Protein AF-0000000079397158 (afdb_homodimer)

Radius of gyration: 27.71 Å; Cα contacts (8 Å, |Δi|>4): 135; chains: 2; bounding box: 59×110×68 Å

Sequence (208 aa):
MEIYRSIGEPDSLYGCGGGRMLQPLARIRTYEHEATWGKALVTYDLEMSLPPSTRQAGIIEALQNLGLCHTLSTYLKGVEHENTEWSAELEEIRYQAAWRNMQWMEIYRSIGEPDSLYGCGGGRMLQPLARIRTYEHEATWGKALVTYDLEMSLPPSTRQAGIIEALQNLGLCHTLSTYLKGVEHENTEWSAELEEIRYQAAWRNMQW

Solvent-accessible surface area (backbone atoms only — not comparable to full-atom values): 11906 Å² total; per-residue (Å²): 145,81,77,90,79,77,85,74,71,93,83,66,89,73,64,76,94,68,63,69,64,61,42,54,55,52,50,37,49,50,25,55,73,68,65,37,33,69,59,29,32,49,50,38,47,67,42,75,87,51,56,68,70,56,33,50,51,48,38,52,52,22,32,56,75,69,63,28,59,55,57,44,54,34,29,50,44,9,53,52,49,52,49,49,52,51,51,51,51,48,49,50,48,51,49,50,52,52,51,57,56,66,75,99,138,85,83,82,84,78,82,73,77,84,80,62,85,81,61,87,91,68,64,69,64,59,43,58,55,52,52,37,50,50,25,55,73,67,64,39,33,69,59,28,32,50,49,37,49,65,42,74,86,50,55,66,71,56,33,50,51,48,37,51,52,22,34,57,75,66,63,27,60,54,57,43,52,35,31,49,45,9,53,52,50,52,49,51,53,49,51,52,52,49,50,52,50,51,48,52,52,52,52,58,56,65,75,100

InterPro domains:
  IPR038980 Serine/threonine-protein kinase ATM, plant [PTHR37079] (1-104)

Structure (mmCIF, N/CA/C/O backbone):
data_AF-0000000079397158-model_v1
#
loop_
_entity.id
_entity.type
_entity.pdbx_description
1 polymer 'Uncharacterized protein'
#
loop_
_atom_site.group_PDB
_atom_site.id
_atom_site.type_symbol
_atom_site.label_atom_id
_atom_site.label_alt_id
_atom_site.label_comp_id
_atom_site.label_asym_id
_atom_site.label_entity_id
_atom_site.label_seq_id
_atom_site.pdbx_PDB_ins_code
_atom_site.Cartn_x
_atom_site.Cartn_y
_atom_site.Cartn_z
_atom_site.occupancy
_atom_site.B_iso_or_equiv
_atom_site.auth_seq_id
_atom_site.auth_comp_id
_atom_site.auth_asym_id
_atom_site.auth_atom_id
_atom_site.pdbx_PDB_model_num
ATOM 1 N N . MET A 1 1 ? 37.562 51.844 12.844 1 24.3 1 MET A N 1
ATOM 2 C CA . MET A 1 1 ? 37.5 50.406 12.688 1 24.3 1 MET A CA 1
ATOM 3 C C . MET A 1 1 ? 36.156 49.844 13.141 1 24.3 1 MET A C 1
ATOM 5 O O . MET A 1 1 ? 36.062 49.281 14.227 1 24.3 1 MET A O 1
ATOM 9 N N . GLU A 1 2 ? 34.938 50.312 12.875 1 25.66 2 GLU A N 1
ATOM 10 C CA . GLU A 1 2 ? 33.562 50.625 13.305 1 25.66 2 GLU A CA 1
ATOM 11 C C . GLU A 1 2 ? 32.656 49.406 13.227 1 25.66 2 GLU A C 1
ATOM 13 O O . GLU A 1 2 ? 31.859 49.156 14.133 1 25.66 2 GLU A O 1
ATOM 18 N N . ILE A 1 3 ? 32.469 48.625 12.094 1 28.61 3 ILE A N 1
ATOM 19 C CA . ILE A 1 3 ? 31.094 48.469 11.617 1 28.61 3 ILE A CA 1
ATOM 20 C C . ILE A 1 3 ? 30.422 47.312 12.375 1 28.61 3 ILE A C 1
ATOM 22 O O . ILE A 1 3 ? 29.219 47.344 12.633 1 28.61 3 ILE A O 1
ATOM 26 N N . TYR A 1 4 ? 30.953 45.938 12.438 1 30.86 4 TYR A N 1
ATOM 27 C CA . TYR A 1 4 ? 30.156 44.781 12.023 1 30.86 4 TYR A CA 1
ATOM 28 C C . TYR A 1 4 ? 29.172 44.375 13.117 1 30.86 4 TYR A C 1
ATOM 30 O O . TYR A 1 4 ? 29.578 43.906 14.18 1 30.86 4 TYR A O 1
ATOM 38 N N . ARG A 1 5 ? 28.062 45.125 13.383 1 30.44 5 ARG A N 1
ATOM 39 C CA . ARG A 1 5 ? 26.844 45 14.172 1 30.44 5 ARG A CA 1
ATOM 40 C C . ARG A 1 5 ? 26.188 43.625 13.945 1 30.44 5 ARG A C 1
ATOM 42 O O . ARG A 1 5 ? 25.672 43.375 12.852 1 30.44 5 ARG A O 1
ATOM 49 N N . SER A 1 6 ? 26.75 42.469 14.305 1 29.97 6 SER A N 1
ATOM 50 C CA . SER A 1 6 ? 26.266 41.094 14.312 1 29.97 6 SER A CA 1
ATOM 51 C C . SER A 1 6 ? 24.828 41 14.836 1 29.97 6 SER A C 1
ATOM 53 O O . SER A 1 6 ? 24.422 41.812 15.68 1 29.97 6 SER A O 1
ATOM 55 N N . ILE A 1 7 ? 23.859 40.125 14.172 1 30.89 7 ILE A N 1
ATOM 56 C CA . ILE A 1 7 ? 22.594 39.531 13.805 1 30.89 7 ILE A CA 1
ATOM 57 C C . ILE A 1 7 ? 21.984 38.812 15.016 1 30.89 7 ILE A C 1
ATOM 59 O O . ILE A 1 7 ? 21.031 38.062 14.891 1 30.89 7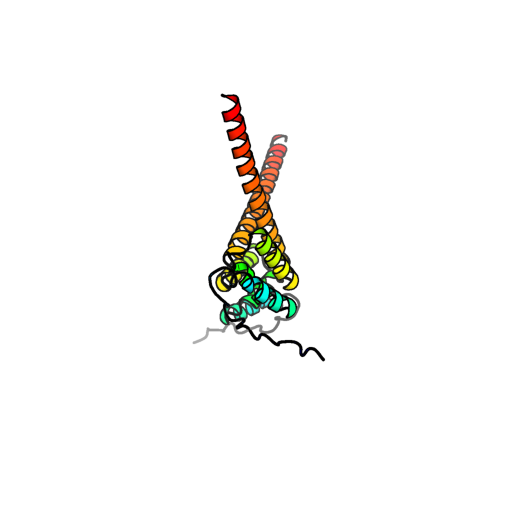 ILE A O 1
ATOM 63 N N . GLY A 1 8 ? 22.484 39 16.25 1 32.03 8 GLY A N 1
ATOM 64 C CA . GLY A 1 8 ? 22.203 38 17.266 1 32.03 8 GLY A CA 1
ATOM 65 C C . GLY A 1 8 ? 20.766 38 17.734 1 32.03 8 GLY A C 1
ATOM 66 O O . GLY A 1 8 ? 20.453 37.469 18.812 1 32.03 8 GLY A O 1
ATOM 67 N N . GLU A 1 9 ? 19.984 38.969 17.219 1 30.53 9 GLU A N 1
ATOM 68 C CA . GLU A 1 9 ? 18.938 39.344 18.188 1 30.53 9 GLU A CA 1
ATOM 69 C C . GLU A 1 9 ? 18.203 38.094 18.672 1 30.53 9 GLU A C 1
ATOM 71 O O . GLU A 1 9 ? 18.281 37.719 19.844 1 30.53 9 GLU A O 1
ATOM 76 N N . PRO A 1 10 ? 16.75 38.125 18.375 1 32.94 10 PRO A N 1
ATOM 77 C CA . PRO A 1 10 ? 15.531 37.656 19.062 1 32.94 10 PRO A CA 1
ATOM 78 C C . PRO A 1 10 ? 15.391 36.125 19.031 1 32.94 10 PRO A C 1
ATOM 80 O O . PRO A 1 10 ? 15.445 35.531 17.953 1 32.94 10 PRO A O 1
ATOM 83 N N . ASP A 1 11 ? 15.75 35.375 20.016 1 33.31 11 ASP A N 1
ATOM 84 C CA . ASP A 1 11 ? 15.664 34 20.516 1 33.31 11 ASP A CA 1
ATOM 85 C C . ASP A 1 11 ? 14.266 33.438 20.297 1 33.31 11 ASP A C 1
ATOM 87 O O . ASP A 1 11 ? 14.125 32.281 19.844 1 33.31 11 ASP A O 1
ATOM 91 N N . SER A 1 12 ? 13.234 33.844 21.156 1 33.03 12 SER A N 1
ATOM 92 C CA . SER A 1 12 ? 12.227 33.156 21.969 1 33.03 12 SER A CA 1
ATOM 93 C C . SER A 1 12 ? 11.023 32.75 21.125 1 33.03 12 SER A C 1
ATOM 95 O O . SER A 1 12 ? 10.195 31.953 21.578 1 33.03 12 SER A O 1
ATOM 97 N N . LEU A 1 13 ? 10.43 33.656 20.281 1 33.84 13 LEU A N 1
ATOM 98 C CA . LEU A 1 13 ? 9.047 33.375 19.922 1 33.84 13 LEU A CA 1
ATOM 99 C C . LEU A 1 13 ? 8.898 31.969 19.359 1 33.84 13 LEU A C 1
ATOM 101 O O . LEU A 1 13 ? 8.086 31.734 18.453 1 33.84 13 LEU A O 1
ATOM 105 N N . TYR A 1 14 ? 9.742 30.953 19.703 1 34.38 14 TYR A N 1
ATOM 106 C CA . TYR A 1 14 ? 9.352 29.547 19.672 1 34.38 14 TYR A CA 1
ATOM 107 C C . TYR A 1 14 ? 7.93 29.359 20.188 1 34.38 14 TYR A C 1
ATOM 109 O O . TYR A 1 14 ? 7.578 28.297 20.703 1 34.38 14 TYR A O 1
ATOM 117 N N . GLY A 1 15 ? 7.125 30.406 20.625 1 34.44 15 GLY A N 1
ATOM 118 C CA . GLY A 1 15 ? 6.074 30.156 21.609 1 34.44 15 GLY A CA 1
ATOM 119 C C . GLY A 1 15 ? 5.039 29.156 21.125 1 34.44 15 GLY A C 1
ATOM 120 O O . GLY A 1 15 ? 4.695 28.219 21.844 1 34.44 15 GLY A O 1
ATOM 121 N N . CYS A 1 16 ? 3.729 29.766 20.766 1 32.62 16 CYS A N 1
ATOM 122 C CA . CYS A 1 16 ? 2.566 28.953 20.406 1 32.62 16 CYS A CA 1
ATOM 123 C C . CYS A 1 16 ? 2.938 27.906 19.375 1 32.62 16 CYS A C 1
ATOM 125 O O . CYS A 1 16 ? 4.035 27.922 18.828 1 32.62 16 CYS A O 1
ATOM 127 N N . GLY A 1 17 ? 1.684 27.359 18.438 1 35.12 17 GLY A N 1
ATOM 128 C CA . GLY A 1 17 ? 0.981 26.188 17.969 1 35.12 17 GLY A CA 1
ATOM 129 C C . GLY A 1 17 ? 1.724 25.438 16.875 1 35.12 17 GLY A C 1
ATOM 130 O O . GLY A 1 17 ? 1.18 24.516 16.266 1 35.12 17 GLY A O 1
ATOM 131 N N . GLY A 1 18 ? 2.428 25.812 15.969 1 36.53 18 GLY A N 1
ATOM 132 C CA . GLY A 1 18 ? 3.311 25.812 14.812 1 36.53 18 GLY A CA 1
ATOM 133 C C . GLY A 1 18 ? 4.582 25.016 15.039 1 36.53 18 GLY A C 1
ATOM 134 O O . GLY A 1 18 ? 5.465 24.984 14.18 1 36.53 18 GLY A O 1
ATOM 135 N N . GLY A 1 19 ? 5.277 25.109 16 1 44.16 19 GLY A N 1
ATOM 136 C CA . GLY A 1 19 ? 6.5 24.453 16.453 1 44.16 19 GLY A CA 1
ATOM 137 C C . GLY A 1 19 ? 6.434 22.953 16.375 1 44.16 19 GLY A C 1
ATOM 138 O O . GLY A 1 19 ? 7.453 22.266 16.5 1 44.16 1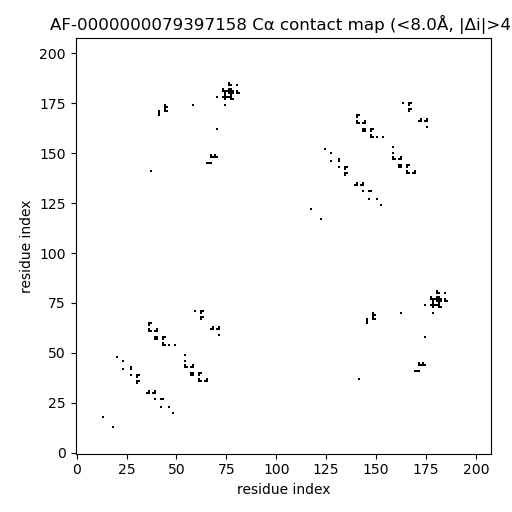9 GLY A O 1
ATOM 139 N N . ARG A 1 20 ? 5.375 22.484 16.797 1 43.78 20 ARG A N 1
ATOM 140 C CA . ARG A 1 20 ? 4.98 21.094 16.828 1 43.78 20 ARG A CA 1
ATOM 141 C C . ARG A 1 20 ? 4.961 20.5 15.414 1 43.78 20 ARG A C 1
ATOM 143 O O . ARG A 1 20 ? 4.711 19.312 15.234 1 43.78 20 ARG A O 1
ATOM 150 N N . MET A 1 21 ? 4.676 21.266 14.516 1 45.31 21 MET A N 1
ATOM 151 C CA . MET A 1 21 ? 4.598 20.891 13.109 1 45.31 21 MET A CA 1
ATOM 152 C C . MET A 1 21 ? 5.973 20.516 12.57 1 45.31 21 MET A C 1
ATOM 154 O O . MET A 1 21 ? 6.082 19.891 11.508 1 45.31 21 MET A O 1
ATOM 158 N N . LEU A 1 22 ? 7.012 21.406 12.773 1 48.59 22 LEU A N 1
ATOM 159 C CA . LEU A 1 22 ? 8.352 21.047 12.312 1 48.59 22 LEU A CA 1
ATOM 160 C C . LEU A 1 22 ? 8.641 19.578 12.562 1 48.59 22 LEU A C 1
ATOM 162 O O . LEU A 1 22 ? 9.438 18.969 11.844 1 48.59 22 LEU A O 1
ATOM 166 N N . GLN A 1 23 ? 8.211 19.125 13.773 1 64.81 23 GLN A N 1
ATOM 167 C CA . GLN A 1 23 ? 8.805 18.062 14.594 1 64.81 23 GLN A CA 1
ATOM 168 C C . GLN A 1 23 ? 8.508 16.688 14.008 1 64.81 23 GLN A C 1
ATOM 170 O O . GLN A 1 23 ? 9.188 15.711 14.328 1 64.81 23 GLN A O 1
ATOM 175 N N . PRO A 1 24 ? 7.43 16.812 13.344 1 71.81 24 PRO A N 1
ATOM 176 C CA . PRO A 1 24 ? 7.266 15.453 12.836 1 71.81 24 PRO A CA 1
ATOM 177 C C . PRO A 1 24 ? 8.391 15.031 11.891 1 71.81 24 PRO A C 1
ATOM 179 O O . PRO A 1 24 ? 8.867 13.898 11.969 1 71.81 24 PRO A O 1
ATOM 182 N N . LEU A 1 25 ? 8.828 16.094 11.109 1 76.75 25 LEU A N 1
ATOM 183 C CA . LEU A 1 25 ? 9.891 15.727 10.164 1 76.75 25 LEU A CA 1
ATOM 184 C C . LEU A 1 25 ? 11.195 15.445 10.898 1 76.75 25 LEU A C 1
ATOM 186 O O . LEU A 1 25 ? 11.969 14.586 10.477 1 76.75 25 LEU A O 1
ATOM 190 N N . ALA A 1 26 ? 11.391 16.188 11.9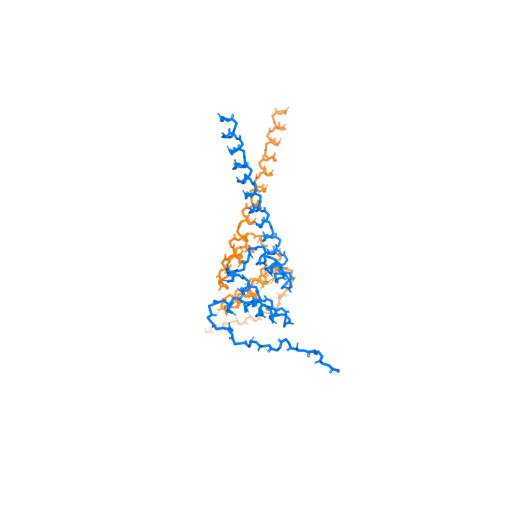14 1 80.75 26 ALA A N 1
ATOM 191 C CA . ALA A 1 26 ? 12.586 15.898 12.703 1 80.75 26 ALA A CA 1
ATOM 192 C C . ALA A 1 26 ? 12.555 14.484 13.273 1 80.75 26 ALA A C 1
ATOM 194 O O . ALA A 1 26 ? 13.562 13.773 13.25 1 80.75 26 ALA A O 1
ATOM 195 N N . ARG A 1 27 ? 11.461 14.188 13.812 1 82.94 27 ARG A N 1
ATOM 196 C CA . ARG A 1 27 ? 11.305 12.844 14.352 1 82.94 27 ARG A CA 1
ATOM 197 C C . ARG A 1 27 ? 11.484 11.789 13.266 1 82.94 27 ARG A C 1
ATOM 199 O O . ARG A 1 27 ? 12.164 10.789 13.469 1 82.94 27 ARG A O 1
ATOM 206 N N . ILE A 1 28 ? 10.875 12.109 12.211 1 86.62 28 ILE A N 1
ATOM 207 C CA . ILE A 1 28 ? 10.961 11.18 11.086 1 86.62 28 ILE A CA 1
ATOM 208 C C . ILE A 1 28 ? 12.422 11.016 10.664 1 86.62 28 ILE A C 1
ATOM 210 O O . ILE A 1 28 ? 12.883 9.898 10.43 1 86.62 28 ILE A O 1
ATOM 214 N N . ARG A 1 29 ? 13.086 12.094 10.609 1 86.81 29 ARG A N 1
ATOM 215 C CA . ARG A 1 29 ? 14.484 12.062 10.203 1 86.81 29 ARG A CA 1
ATOM 216 C C . ARG A 1 29 ? 15.32 11.258 11.195 1 86.81 29 ARG A C 1
ATOM 218 O O . ARG A 1 29 ? 16.25 10.555 10.805 1 86.81 29 ARG A O 1
ATOM 225 N N . THR A 1 30 ? 14.992 11.398 12.438 1 89.31 30 THR A N 1
ATOM 226 C CA . THR A 1 30 ? 15.664 10.602 13.461 1 89.31 30 THR A CA 1
ATOM 227 C C . THR A 1 30 ? 15.438 9.109 13.219 1 89.31 30 THR A C 1
ATOM 229 O O . THR A 1 30 ? 16.375 8.32 13.25 1 89.31 30 THR A O 1
ATOM 232 N N . TYR A 1 31 ? 14.266 8.75 12.961 1 89.62 31 TYR A N 1
ATOM 233 C CA . TYR A 1 31 ? 13.938 7.352 12.695 1 89.62 31 TYR A CA 1
ATOM 234 C C . TYR A 1 31 ? 14.672 6.852 11.453 1 89.62 31 TYR A C 1
ATOM 236 O O . TYR A 1 31 ? 15.211 5.742 11.453 1 89.62 31 TYR A O 1
ATOM 244 N N . GLU A 1 32 ? 14.672 7.691 10.453 1 89.81 32 GLU A N 1
ATOM 245 C CA . GLU A 1 32 ? 15.344 7.332 9.211 1 89.81 32 GLU A CA 1
ATOM 246 C C . GLU A 1 32 ? 16.844 7.172 9.422 1 89.81 32 GLU A C 1
ATOM 248 O O . GLU A 1 32 ? 17.453 6.234 8.898 1 89.81 32 GLU A O 1
ATOM 253 N N . HIS A 1 33 ? 17.391 8 10.195 1 90.75 33 HIS A N 1
ATOM 254 C CA . HIS A 1 33 ? 18.812 7.93 10.516 1 90.75 33 HIS A CA 1
ATOM 255 C C . HIS A 1 33 ? 19.141 6.668 11.305 1 90.75 33 HIS A C 1
ATOM 257 O O . HIS A 1 33 ? 20.188 6.062 11.109 1 90.75 33 HIS A O 1
ATOM 263 N N . GLU A 1 34 ? 18.281 6.297 12.172 1 93.38 34 GLU A N 1
ATOM 264 C CA . GLU A 1 34 ? 18.453 5.098 12.984 1 93.38 34 GLU A CA 1
ATOM 265 C C . GLU A 1 34 ? 17.969 3.854 12.25 1 93.38 34 GLU A C 1
ATOM 267 O O . GLU A 1 34 ? 17.969 2.754 12.805 1 93.38 34 GLU A O 1
ATOM 272 N N . ALA A 1 35 ? 17.516 3.998 11.07 1 90.81 35 ALA A N 1
ATOM 273 C CA . ALA A 1 35 ? 17.031 2.928 10.203 1 90.81 35 ALA A CA 1
ATOM 274 C C . ALA A 1 35 ? 15.844 2.205 10.844 1 90.81 35 ALA A C 1
ATOM 276 O O . ALA A 1 35 ? 15.711 0.986 10.719 1 90.81 35 ALA A O 1
ATOM 277 N N . THR A 1 36 ? 15.109 2.857 11.703 1 93.31 36 THR A N 1
ATOM 278 C CA . THR A 1 36 ? 13.867 2.34 12.258 1 93.31 36 THR A CA 1
ATOM 279 C C . THR A 1 36 ? 12.688 2.666 11.344 1 93.31 36 THR A C 1
ATOM 281 O O . THR A 1 36 ? 11.82 3.461 11.703 1 93.31 36 THR A O 1
ATOM 284 N N . TRP A 1 37 ? 12.594 1.939 10.281 1 92.88 37 TRP A N 1
ATOM 285 C CA . TRP A 1 37 ? 11.719 2.289 9.164 1 92.88 37 TRP A CA 1
ATOM 286 C C . TRP A 1 37 ? 10.258 2.033 9.516 1 92.88 37 TRP A C 1
ATOM 288 O O . TRP A 1 37 ? 9.367 2.721 9.023 1 92.88 37 TRP A O 1
ATOM 298 N N . GLY A 1 38 ? 10.055 1.063 10.352 1 94.06 38 GLY A N 1
ATOM 299 C CA . GLY A 1 38 ? 8.688 0.843 10.812 1 94.06 38 GLY A CA 1
ATOM 300 C C . GLY A 1 38 ? 8.086 2.055 11.492 1 94.06 38 GLY A C 1
ATOM 301 O O . GLY A 1 38 ? 6.941 2.422 11.211 1 94.06 38 GLY A O 1
ATOM 302 N N . LYS A 1 39 ? 8.844 2.613 12.367 1 92.88 39 LYS A N 1
ATOM 303 C CA . LYS A 1 39 ? 8.383 3.811 13.062 1 92.88 39 LYS A CA 1
ATOM 304 C C . LYS A 1 39 ? 8.242 4.988 12.102 1 92.88 39 LYS A C 1
ATOM 306 O O . LYS A 1 39 ? 7.332 5.805 12.242 1 92.88 39 LYS A O 1
ATOM 311 N N . ALA A 1 40 ? 9.188 5.117 11.195 1 93.88 40 ALA A N 1
ATOM 312 C CA . ALA A 1 40 ? 9.086 6.156 10.172 1 93.88 40 ALA A CA 1
ATOM 313 C C . ALA A 1 40 ? 7.797 6.016 9.375 1 93.88 40 ALA A C 1
ATOM 315 O O . ALA A 1 40 ? 7.102 7.004 9.125 1 93.88 40 ALA A O 1
ATOM 316 N N . LEU A 1 41 ? 7.531 4.828 9 1 95.31 41 LEU A N 1
ATOM 317 C CA . LEU A 1 41 ? 6.324 4.531 8.242 1 95.31 41 LEU A CA 1
ATOM 318 C C . LEU A 1 41 ? 5.078 4.977 9.008 1 95.31 41 LEU A C 1
ATOM 320 O O . LEU A 1 41 ? 4.207 5.637 8.445 1 95.31 41 LEU A O 1
ATOM 324 N N . VAL A 1 42 ? 5.016 4.625 10.25 1 93.81 42 VAL A N 1
ATOM 325 C CA . VAL A 1 42 ? 3.883 4.98 11.094 1 93.81 42 VAL A CA 1
ATOM 326 C C . VAL A 1 42 ? 3.789 6.5 11.219 1 93.81 42 VAL A C 1
ATOM 328 O O . VAL A 1 42 ? 2.695 7.066 11.164 1 93.81 42 VAL A O 1
ATOM 331 N N . THR A 1 43 ? 4.859 7.152 11.406 1 93 43 THR A N 1
ATOM 332 C CA . THR A 1 43 ? 4.879 8.602 11.578 1 93 43 THR A CA 1
ATOM 333 C C . THR A 1 43 ? 4.395 9.305 10.312 1 93 43 THR A C 1
ATOM 335 O O . THR A 1 43 ? 3.592 10.234 10.383 1 93 43 THR A O 1
ATOM 338 N N . TYR A 1 44 ? 4.875 8.852 9.148 1 93.31 44 TYR A N 1
ATOM 339 C CA . TYR A 1 44 ? 4.398 9.422 7.895 1 93.31 44 TYR A CA 1
ATOM 340 C C . TYR A 1 44 ? 2.895 9.219 7.738 1 93.31 44 TYR A C 1
ATOM 342 O O . TYR A 1 44 ? 2.184 10.117 7.281 1 93.31 44 TYR A O 1
ATOM 350 N N . ASP A 1 45 ? 2.475 8.109 8.102 1 94.88 45 ASP A N 1
ATOM 351 C CA . ASP A 1 45 ? 1.068 7.758 7.914 1 94.88 45 ASP A CA 1
ATOM 352 C C . ASP A 1 45 ? 0.167 8.633 8.781 1 94.88 45 ASP A C 1
ATOM 354 O O . ASP A 1 45 ? -0.95 8.969 8.383 1 94.88 45 ASP A O 1
ATOM 358 N N . LEU A 1 46 ? 0.636 9.078 9.93 1 90.25 46 LEU A N 1
ATOM 359 C CA . LEU A 1 46 ? -0.166 9.805 10.906 1 90.25 46 LEU A CA 1
ATOM 360 C C . LEU A 1 46 ? -0.074 11.305 10.672 1 90.25 46 LEU A C 1
ATOM 362 O O . LEU A 1 46 ? -0.951 12.062 11.102 1 90.25 46 LEU A O 1
ATOM 366 N N . GLU A 1 47 ? 0.942 11.711 9.977 1 89.19 47 GLU A N 1
ATOM 367 C CA . GLU A 1 47 ? 1.213 13.148 9.883 1 89.19 47 GLU A CA 1
ATOM 368 C C . GLU A 1 47 ? 0.405 13.789 8.758 1 89.19 47 GLU A C 1
ATOM 370 O O . GLU A 1 47 ? 0.937 14.062 7.684 1 89.19 47 GLU A O 1
ATOM 375 N N . MET A 1 48 ? -0.71 14.18 9.133 1 88.25 48 MET A N 1
ATOM 376 C CA . MET A 1 48 ? -1.638 14.734 8.148 1 88.25 48 MET A CA 1
ATOM 377 C C . MET A 1 48 ? -1.294 16.188 7.836 1 88.25 48 MET A C 1
ATOM 379 O O . MET A 1 48 ? -1.812 16.75 6.875 1 88.25 48 MET A O 1
ATOM 383 N N . SER A 1 49 ? -0.436 16.719 8.602 1 87.31 49 SER A N 1
ATOM 384 C CA . SER A 1 49 ? -0.017 18.094 8.352 1 87.31 49 SER A CA 1
ATOM 385 C C . SER A 1 49 ? 0.954 18.172 7.176 1 87.31 49 SER A C 1
ATOM 387 O O . SER A 1 49 ? 1.169 19.234 6.609 1 87.31 49 SER A O 1
ATOM 389 N N . LEU A 1 50 ? 1.543 17.109 6.789 1 87.38 50 LEU A N 1
ATOM 390 C CA . LEU A 1 50 ? 2.453 17.047 5.652 1 87.38 50 LEU A CA 1
ATOM 391 C C . LEU A 1 50 ? 1.679 16.922 4.344 1 87.38 50 LEU A C 1
ATOM 393 O O . LEU A 1 50 ? 0.646 16.266 4.281 1 87.38 50 LEU A O 1
ATOM 397 N N . PRO A 1 51 ? 2.234 17.625 3.32 1 88.5 51 PRO A N 1
ATOM 398 C CA . PRO A 1 51 ? 1.617 17.422 2.008 1 88.5 51 PRO A CA 1
ATOM 399 C C . PRO A 1 51 ? 1.552 15.945 1.608 1 88.5 51 PRO A C 1
ATOM 401 O O . PRO A 1 51 ? 2.467 15.18 1.917 1 88.5 51 PRO A O 1
ATOM 404 N N . PRO A 1 52 ? 0.511 15.609 0.863 1 89.81 52 PRO A N 1
ATOM 405 C CA . PRO A 1 52 ? 0.351 14.211 0.452 1 89.81 52 PRO A CA 1
ATOM 406 C C . PRO A 1 52 ? 1.556 13.68 -0.323 1 89.81 52 PRO A C 1
ATOM 408 O O . PRO A 1 52 ? 1.964 12.531 -0.129 1 89.81 52 PRO A O 1
ATOM 411 N N . SER A 1 53 ? 2.07 14.539 -1.12 1 90.31 53 SER A N 1
ATOM 412 C CA . SER A 1 53 ? 3.207 14.109 -1.93 1 90.31 53 SER A CA 1
ATOM 413 C C . SER A 1 53 ? 4.414 13.781 -1.059 1 90.31 53 SER A C 1
ATOM 415 O O . SER A 1 53 ? 5.148 12.828 -1.343 1 90.31 53 SER A O 1
ATOM 417 N N . THR A 1 54 ? 4.629 14.461 -0.058 1 90.62 54 THR A N 1
ATOM 418 C CA . THR A 1 54 ? 5.723 14.219 0.873 1 90.62 54 THR A CA 1
ATOM 419 C C . THR A 1 54 ? 5.477 12.945 1.674 1 90.62 54 THR A C 1
ATOM 421 O O . THR A 1 54 ? 6.383 12.125 1.851 1 90.62 54 THR A O 1
ATOM 424 N N . ARG A 1 55 ? 4.309 12.859 2.158 1 92.31 55 ARG A N 1
ATOM 425 C CA . ARG A 1 55 ? 3.943 11.664 2.92 1 92.31 55 ARG A CA 1
ATOM 426 C C . ARG A 1 55 ? 4.109 10.406 2.08 1 92.31 55 ARG A C 1
ATOM 428 O O . ARG A 1 55 ? 4.664 9.414 2.549 1 92.31 55 ARG A O 1
ATOM 435 N N . GLN A 1 56 ? 3.664 10.469 0.845 1 93.75 56 GLN A N 1
ATOM 436 C CA . GLN A 1 56 ? 3.758 9.32 -0.052 1 93.75 56 GLN A CA 1
ATOM 437 C C . GLN A 1 56 ? 5.215 8.953 -0.32 1 93.75 56 GLN A C 1
ATOM 439 O O . GLN A 1 56 ? 5.57 7.77 -0.31 1 93.75 56 GLN A O 1
ATOM 444 N N . ALA A 1 57 ? 5.98 9.977 -0.527 1 94.38 57 ALA A N 1
ATOM 445 C CA . ALA A 1 57 ? 7.402 9.734 -0.768 1 94.38 57 ALA A CA 1
ATOM 446 C C . ALA A 1 57 ? 8.055 9.055 0.435 1 94.38 57 ALA A C 1
ATOM 448 O O . ALA A 1 57 ? 8.859 8.133 0.275 1 94.38 57 ALA A O 1
ATOM 449 N N . GLY A 1 58 ? 7.75 9.547 1.61 1 94.19 58 GLY A N 1
ATOM 450 C CA . GLY A 1 58 ? 8.266 8.938 2.828 1 94.19 58 GLY A CA 1
ATOM 451 C C . GLY A 1 58 ? 7.82 7.5 3.014 1 94.19 58 GLY A C 1
ATOM 452 O O . GLY A 1 58 ? 8.617 6.645 3.404 1 94.19 58 GLY A O 1
ATOM 453 N N . ILE A 1 59 ? 6.594 7.215 2.742 1 96.19 59 ILE A N 1
ATOM 454 C CA . ILE A 1 59 ? 6.035 5.871 2.855 1 96.19 59 ILE A CA 1
ATOM 455 C C . ILE A 1 59 ? 6.727 4.941 1.863 1 96.19 59 ILE A C 1
ATOM 457 O O . ILE A 1 59 ? 7.113 3.824 2.217 1 96.19 59 ILE A O 1
ATOM 461 N N . ILE A 1 60 ? 6.922 5.418 0.677 1 97 60 ILE A N 1
ATOM 462 C CA . ILE A 1 60 ? 7.594 4.645 -0.359 1 97 60 ILE A CA 1
ATOM 463 C C . ILE A 1 60 ? 9.008 4.289 0.096 1 97 60 ILE A C 1
ATOM 465 O O . ILE A 1 60 ? 9.422 3.131 0.008 1 97 60 ILE A O 1
ATOM 469 N N . GLU A 1 61 ? 9.656 5.266 0.602 1 95.81 61 GLU A N 1
ATOM 470 C CA . GLU A 1 61 ? 11.016 5.043 1.086 1 95.81 61 GLU A CA 1
ATOM 471 C C . GLU A 1 61 ? 11.031 4.051 2.246 1 95.81 61 GLU A C 1
ATOM 473 O O . GLU A 1 61 ? 11.898 3.176 2.312 1 95.81 61 GLU A O 1
ATOM 478 N N . ALA A 1 62 ? 10.125 4.191 3.113 1 96.31 62 ALA A N 1
ATOM 479 C CA . ALA A 1 62 ? 10.047 3.299 4.266 1 96.31 62 ALA A CA 1
ATOM 480 C C .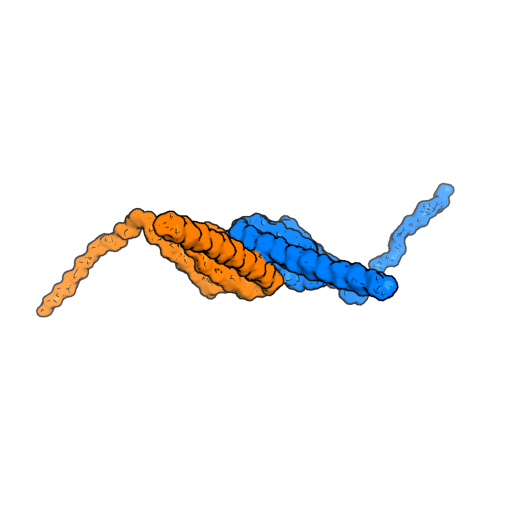 ALA A 1 62 ? 9.75 1.866 3.834 1 96.31 62 ALA A C 1
ATOM 482 O O . ALA A 1 62 ? 10.406 0.925 4.277 1 96.31 62 ALA A O 1
ATOM 483 N N . LEU A 1 63 ? 8.781 1.659 2.994 1 97.06 63 LEU A N 1
ATOM 484 C CA . LEU A 1 63 ? 8.445 0.331 2.498 1 97.06 63 LEU A CA 1
ATOM 485 C C . LEU A 1 63 ? 9.625 -0.298 1.772 1 97.06 63 LEU A C 1
ATOM 487 O O . LEU A 1 63 ? 9.898 -1.489 1.938 1 97.06 63 LEU A O 1
ATOM 491 N N . GLN A 1 64 ? 10.336 0.503 1.001 1 95.69 64 GLN A N 1
ATOM 492 C CA . GLN A 1 64 ? 11.508 0.037 0.265 1 95.69 64 GLN A CA 1
ATOM 493 C C . GLN A 1 64 ? 12.602 -0.436 1.216 1 95.69 64 GLN A C 1
ATOM 495 O O . GLN A 1 64 ? 13.195 -1.497 1.01 1 95.69 64 GLN A O 1
ATOM 500 N N . ASN A 1 65 ? 12.883 0.287 2.178 1 94.75 65 ASN A N 1
ATOM 501 C CA . ASN A 1 65 ? 13.953 -0.032 3.115 1 94.75 65 ASN A CA 1
ATOM 502 C C . ASN A 1 65 ? 13.57 -1.196 4.023 1 94.75 65 ASN A C 1
ATOM 504 O O . ASN A 1 65 ? 14.445 -1.884 4.559 1 94.75 65 ASN A O 1
ATOM 508 N N . LEU A 1 66 ? 12.273 -1.411 4.215 1 94.38 66 LEU A N 1
ATOM 509 C CA . LEU A 1 66 ? 11.789 -2.561 4.973 1 94.38 66 LEU A CA 1
ATOM 510 C C . LEU A 1 66 ? 11.836 -3.826 4.125 1 94.38 66 LEU A C 1
ATOM 512 O O . LEU A 1 66 ? 11.648 -4.934 4.641 1 94.38 66 LEU A O 1
ATOM 516 N N . GLY A 1 67 ? 12.047 -3.666 2.852 1 93 67 GLY A N 1
ATOM 517 C CA . GLY A 1 67 ? 12.117 -4.816 1.963 1 93 67 GLY A CA 1
ATOM 518 C C . GLY A 1 67 ? 10.75 -5.34 1.562 1 93 67 GLY A C 1
ATOM 519 O O . GLY A 1 67 ? 10.617 -6.5 1.175 1 93 67 GLY A O 1
ATOM 520 N N . LEU A 1 68 ? 9.703 -4.566 1.716 1 96.06 68 LEU A N 1
ATOM 521 C CA . LEU A 1 68 ? 8.336 -4.953 1.38 1 96.06 68 LEU A CA 1
ATOM 522 C C . LEU A 1 68 ? 8.039 -4.672 -0.089 1 96.06 68 LEU A C 1
ATOM 524 O O . LEU A 1 68 ? 7.199 -3.83 -0.407 1 96.06 68 LEU A O 1
ATOM 528 N N . CYS A 1 69 ? 8.602 -5.434 -0.947 1 94.69 69 CYS A N 1
ATOM 529 C CA . CYS A 1 69 ? 8.617 -5.164 -2.379 1 94.69 69 CYS A CA 1
ATOM 530 C C . CYS A 1 69 ? 7.223 -5.348 -2.979 1 94.69 69 CYS A C 1
ATOM 532 O O . CYS A 1 69 ? 6.797 -4.555 -3.82 1 94.69 69 CYS A O 1
ATOM 534 N N . HIS A 1 70 ? 6.543 -6.344 -2.582 1 94.31 70 HIS A N 1
ATOM 535 C CA . HIS A 1 70 ? 5.227 -6.598 -3.156 1 94.31 70 HIS A CA 1
ATOM 536 C C . HIS A 1 70 ? 4.203 -5.59 -2.646 1 94.31 70 HIS A C 1
ATOM 538 O O . HIS A 1 70 ? 3.396 -5.07 -3.422 1 94.31 70 HIS A O 1
ATOM 544 N N . THR A 1 71 ? 4.23 -5.352 -1.376 1 96.56 71 THR A N 1
ATOM 545 C CA . THR A 1 71 ? 3.375 -4.316 -0.806 1 96.56 71 THR A CA 1
ATOM 546 C C . THR A 1 71 ? 3.629 -2.971 -1.481 1 96.56 71 THR A C 1
ATOM 548 O O . THR A 1 71 ? 2.688 -2.262 -1.837 1 96.56 71 THR A O 1
ATOM 551 N N . LEU A 1 72 ? 4.887 -2.648 -1.646 1 97.38 72 LEU A N 1
ATOM 552 C CA . LEU A 1 72 ? 5.277 -1.407 -2.307 1 97.38 72 LEU A CA 1
ATOM 553 C C . LEU A 1 72 ? 4.711 -1.344 -3.721 1 97.38 72 LEU A C 1
ATOM 555 O O . LEU A 1 72 ? 4.184 -0.311 -4.137 1 97.38 72 LEU A O 1
ATOM 559 N N . SER A 1 73 ? 4.82 -2.389 -4.461 1 96.62 73 SER A N 1
ATOM 560 C CA . SER A 1 73 ? 4.332 -2.434 -5.836 1 96.62 73 SER A CA 1
ATOM 561 C C . SER A 1 73 ? 2.838 -2.139 -5.902 1 96.62 73 SER A C 1
ATOM 563 O O . SER A 1 73 ? 2.396 -1.339 -6.73 1 96.62 73 SER A O 1
ATOM 565 N N . THR A 1 74 ? 2.113 -2.756 -5.082 1 96.56 74 THR A N 1
ATOM 566 C CA . THR A 1 74 ? 0.671 -2.545 -5.062 1 96.56 74 THR A CA 1
ATOM 567 C C . THR A 1 74 ? 0.337 -1.135 -4.586 1 96.56 74 THR A C 1
ATOM 569 O O . THR A 1 74 ? -0.584 -0.5 -5.105 1 96.56 74 THR A O 1
ATOM 572 N N . TYR A 1 75 ? 1.034 -0.687 -3.559 1 97.44 75 TYR A N 1
ATOM 573 C CA . TYR A 1 75 ? 0.867 0.68 -3.078 1 97.44 75 TYR A CA 1
ATOM 574 C C . TYR A 1 75 ? 1.07 1.684 -4.207 1 97.44 75 TYR A C 1
ATOM 576 O O . TYR A 1 75 ? 0.272 2.609 -4.371 1 97.44 75 TYR A O 1
ATOM 584 N N . LEU A 1 76 ? 2.068 1.509 -5.047 1 97.12 76 LEU A N 1
ATOM 585 C CA . LEU A 1 76 ? 2.385 2.41 -6.148 1 97.12 76 LEU A CA 1
ATOM 586 C C . LEU A 1 76 ? 1.273 2.406 -7.191 1 97.12 76 LEU A C 1
ATOM 588 O O . LEU A 1 76 ? 0.95 3.449 -7.766 1 97.12 76 LEU A O 1
ATOM 592 N N . LYS A 1 77 ? 0.737 1.306 -7.406 1 95.88 77 LYS A N 1
ATOM 593 C CA . LYS A 1 77 ? -0.40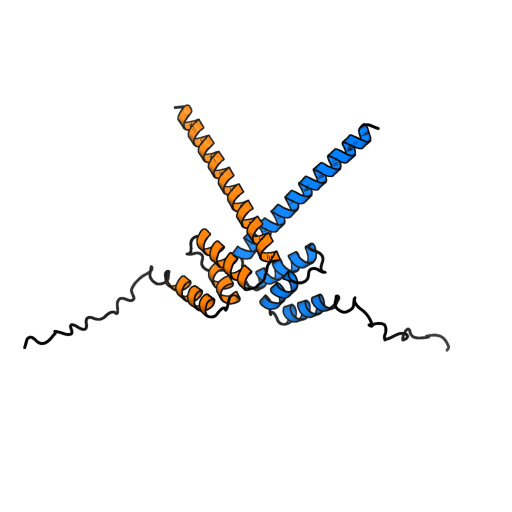9 1.239 -8.312 1 95.88 77 LYS A CA 1
ATOM 594 C C . LYS A 1 77 ? -1.576 2.066 -7.777 1 95.88 77 LYS A C 1
ATOM 596 O O . LYS A 1 77 ? -2.309 2.688 -8.547 1 95.88 77 LYS A O 1
ATOM 601 N N . GLY A 1 78 ? -1.69 2.029 -6.48 1 96.19 78 GLY A N 1
ATOM 602 C CA . GLY A 1 78 ? -2.717 2.852 -5.859 1 96.19 78 GLY A CA 1
ATOM 603 C C . GLY A 1 78 ? -2.471 4.34 -6.023 1 96.19 78 GLY A C 1
ATOM 604 O O . GLY A 1 78 ? -3.395 5.094 -6.332 1 96.19 78 GLY A O 1
ATOM 605 N N . VAL A 1 79 ? -1.307 4.68 -5.812 1 95.31 79 VAL A N 1
ATOM 606 C CA . VAL A 1 79 ? -0.926 6.078 -5.988 1 95.31 79 VAL A CA 1
ATOM 607 C C . VAL A 1 79 ? -1.188 6.504 -7.434 1 95.31 79 VAL A C 1
ATOM 609 O O . VAL A 1 79 ? -1.723 7.586 -7.676 1 95.31 79 VAL A O 1
ATOM 612 N N . GLU A 1 80 ? -0.836 5.719 -8.367 1 94.06 80 GLU A N 1
ATOM 613 C CA . GLU A 1 80 ? -1.057 5.992 -9.789 1 94.06 80 GLU A CA 1
ATOM 614 C C . GLU A 1 80 ? -2.545 6.113 -10.102 1 94.06 80 GLU A C 1
ATOM 616 O O . GLU A 1 80 ? -2.957 7.004 -10.852 1 94.06 80 GLU A O 1
ATOM 621 N N . HIS A 1 81 ? -3.246 5.223 -9.594 1 92.44 81 HIS A N 1
ATOM 622 C CA . HIS A 1 81 ? -4.691 5.234 -9.805 1 92.44 81 HIS A CA 1
ATOM 623 C C . HIS A 1 81 ? -5.312 6.523 -9.281 1 92.44 81 HIS A C 1
ATOM 625 O O . HIS A 1 81 ? -6.148 7.133 -9.953 1 92.44 81 HIS A O 1
ATOM 631 N N . GLU A 1 82 ? -4.938 6.938 -8.094 1 90.69 82 GLU A N 1
ATOM 632 C CA . GLU A 1 82 ? -5.438 8.172 -7.5 1 90.69 82 GLU A CA 1
ATOM 633 C C . GLU A 1 82 ? -5.086 9.383 -8.367 1 90.69 82 GLU A C 1
ATOM 635 O O . GLU A 1 82 ? -5.914 10.273 -8.555 1 90.69 82 GLU A O 1
ATOM 640 N N . ASN A 1 83 ? -3.928 9.359 -8.844 1 89.12 83 ASN A N 1
ATOM 641 C CA . ASN A 1 83 ? -3.48 10.461 -9.68 1 89.12 83 ASN A CA 1
ATOM 642 C C . ASN A 1 83 ? -4.258 10.523 -10.992 1 89.12 83 ASN A C 1
ATOM 644 O O . ASN A 1 83 ? -4.586 11.609 -11.469 1 89.12 83 ASN A O 1
ATOM 648 N N . THR A 1 84 ? -4.473 9.438 -11.531 1 90.75 84 THR A N 1
ATOM 649 C CA . THR A 1 84 ? -5.23 9.383 -12.781 1 90.75 84 THR A CA 1
ATOM 650 C C . THR A 1 84 ? -6.664 9.859 -12.562 1 90.75 84 THR A C 1
ATOM 652 O O . THR A 1 84 ? -7.207 10.594 -13.391 1 90.75 84 THR A O 1
ATOM 655 N N . GLU A 1 85 ? -7.199 9.422 -11.492 1 89.12 85 GLU A N 1
ATOM 656 C CA . GLU A 1 85 ? -8.555 9.859 -11.172 1 89.12 85 GLU A CA 1
ATOM 657 C C . GLU A 1 85 ? -8.617 11.367 -10.969 1 89.12 85 GLU A C 1
ATOM 659 O O . GLU A 1 85 ? -9.555 12.023 -11.422 1 89.12 85 GLU A O 1
ATOM 664 N N . TRP A 1 86 ? -7.738 11.883 -10.32 1 87.94 86 TRP A N 1
ATOM 665 C CA . TRP A 1 86 ? -7.664 13.32 -10.07 1 87.94 86 TRP A CA 1
ATOM 666 C C . TRP A 1 86 ? -7.473 14.086 -11.375 1 87.94 86 TRP A C 1
ATOM 668 O O . TRP A 1 86 ? -8.07 15.141 -11.578 1 87.94 86 TRP A O 1
ATOM 678 N N . SER A 1 87 ? -6.559 13.562 -12.156 1 89.94 87 SER A N 1
ATOM 679 C CA . SER A 1 87 ? -6.301 14.195 -13.445 1 89.94 87 SER A CA 1
ATOM 680 C C . SER A 1 87 ? -7.555 14.227 -14.312 1 89.94 87 SER A C 1
ATOM 682 O O . SER A 1 87 ? -7.836 15.227 -14.969 1 89.94 87 SER A O 1
ATOM 684 N N . ALA A 1 88 ? -8.227 13.188 -14.266 1 90.88 88 ALA A N 1
ATOM 685 C CA . ALA A 1 88 ? -9.469 13.109 -15.031 1 90.88 88 ALA A CA 1
ATOM 686 C C . ALA A 1 88 ? -10.492 14.117 -14.516 1 90.88 88 ALA A C 1
ATOM 688 O O . ALA A 1 88 ? -11.156 14.797 -15.305 1 90.88 88 ALA A O 1
ATOM 689 N N . GLU A 1 89 ? -10.617 14.172 -13.297 1 90.75 89 GLU A N 1
ATOM 690 C CA . GLU A 1 89 ? -11.547 15.117 -12.68 1 90.75 89 GLU A CA 1
ATOM 691 C C . GLU A 1 89 ? -11.164 16.562 -13.008 1 90.75 89 GLU A C 1
ATOM 693 O O . GLU A 1 89 ? -12.023 17.391 -13.297 1 90.75 89 GLU A O 1
ATOM 698 N N . LEU A 1 90 ? -9.953 16.828 -12.961 1 90.12 90 LEU A N 1
ATOM 699 C CA . LEU A 1 90 ? -9.469 18.172 -13.281 1 90.12 90 LEU A CA 1
ATOM 700 C C . LEU A 1 90 ? -9.734 18.5 -14.742 1 90.12 90 LEU A C 1
ATOM 702 O O . LEU A 1 90 ? -10.102 19.641 -15.07 1 90.12 90 LEU A O 1
ATOM 706 N N . GLU A 1 91 ? -9.461 17.609 -15.547 1 90 91 GLU A N 1
ATOM 707 C CA . GLU A 1 91 ? -9.734 17.797 -16.969 1 90 91 GLU A CA 1
ATOM 708 C C . GLU A 1 91 ? -11.211 18.078 -17.219 1 90 91 GLU A C 1
ATOM 710 O O . GLU A 1 91 ? -11.57 18.922 -18.031 1 90 91 GLU A O 1
ATOM 715 N N . GLU A 1 92 ? -12.008 17.344 -16.5 1 92.56 92 GLU A N 1
ATOM 716 C CA . GLU A 1 92 ? -13.445 17.562 -16.625 1 92.56 92 GLU A CA 1
ATOM 717 C C . GLU A 1 92 ? -13.836 18.969 -16.172 1 92.56 92 GLU A C 1
ATOM 719 O O . GLU A 1 92 ? -14.648 19.625 -16.812 1 92.56 92 GLU A O 1
ATOM 724 N N . ILE A 1 93 ? -13.242 19.391 -15.156 1 91.69 93 ILE A N 1
ATOM 725 C CA . ILE A 1 93 ? -13.5 20.719 -14.641 1 91.69 93 ILE A CA 1
ATOM 726 C C . ILE A 1 93 ? -13.023 21.766 -15.656 1 91.69 93 ILE A C 1
ATOM 728 O O . ILE A 1 93 ? -13.727 22.75 -15.922 1 91.69 93 ILE A O 1
ATOM 732 N N . ARG A 1 94 ? -11.844 21.547 -16.141 1 89.62 94 ARG A N 1
ATOM 733 C CA . ARG A 1 94 ? -11.289 22.453 -17.141 1 89.62 94 ARG A CA 1
ATOM 734 C C . ARG A 1 94 ? -12.188 22.516 -18.375 1 89.62 94 ARG A C 1
ATOM 736 O O . ARG A 1 94 ? -12.406 23.594 -18.938 1 89.62 94 ARG A O 1
ATOM 743 N N . TYR A 1 95 ? -12.68 21.422 -18.781 1 90.06 95 TYR A N 1
ATOM 744 C CA . TYR A 1 95 ? -13.57 21.359 -19.938 1 90.06 95 TYR A CA 1
ATOM 745 C C . TYR A 1 95 ? -14.859 22.125 -19.672 1 90.06 95 TYR A C 1
ATOM 747 O O . TYR A 1 95 ? -15.32 22.891 -20.531 1 90.06 95 TYR A O 1
ATOM 755 N N . GLN A 1 96 ? -15.398 21.891 -18.531 1 90 96 GLN A N 1
ATOM 756 C CA . GLN A 1 96 ? -16.625 22.578 -18.156 1 90 96 GLN A CA 1
ATOM 757 C C . GLN A 1 96 ? -16.406 24.078 -18.062 1 90 96 GLN A C 1
ATOM 759 O O . GLN A 1 96 ? -17.25 24.859 -18.5 1 90 96 GLN A O 1
ATOM 764 N N . ALA A 1 97 ? -15.375 24.453 -17.516 1 90.38 97 ALA A N 1
ATOM 765 C CA . ALA A 1 97 ? -15.039 25.875 -17.422 1 90.38 97 ALA A CA 1
ATOM 766 C C . ALA A 1 97 ? -14.859 26.5 -18.797 1 90.38 97 ALA A C 1
ATOM 768 O O . ALA A 1 97 ? -15.32 27.609 -19.047 1 90.38 97 ALA A O 1
ATOM 769 N N . ALA A 1 98 ? -14.211 25.797 -19.641 1 89.31 98 ALA A N 1
ATOM 770 C CA . ALA A 1 98 ? -14.008 26.266 -21.016 1 89.31 98 ALA A CA 1
ATOM 771 C C . ALA A 1 98 ? -15.336 26.406 -21.75 1 89.31 98 ALA A C 1
ATOM 773 O O . ALA A 1 98 ? -15.555 27.375 -22.469 1 89.31 98 ALA A O 1
ATOM 774 N N . TRP A 1 99 ? -16.172 25.422 -21.453 1 87.62 99 TRP A N 1
ATOM 775 C CA . TRP A 1 99 ? -17.484 25.453 -22.094 1 87.62 99 TRP A CA 1
ATOM 776 C C . TRP A 1 99 ? -18.297 26.656 -21.625 1 87.62 99 TRP A C 1
ATOM 778 O O . TRP A 1 99 ? -18.906 27.359 -22.438 1 87.62 99 TRP A O 1
ATOM 788 N N . ARG A 1 100 ? -18.344 26.875 -20.391 1 89.81 100 ARG A N 1
ATOM 789 C CA . ARG A 1 100 ? -19.062 28 -19.812 1 89.81 100 ARG A CA 1
ATOM 790 C C . ARG A 1 100 ? -18.516 29.328 -20.297 1 89.81 100 ARG A C 1
ATOM 792 O O . ARG A 1 100 ? -19.266 30.281 -20.516 1 89.81 100 ARG A O 1
ATOM 799 N N . ASN A 1 101 ? -17.359 29.406 -20.516 1 88.62 101 ASN A N 1
ATOM 800 C CA . ASN A 1 101 ? -16.703 30.625 -20.969 1 88.62 101 ASN A CA 1
ATOM 801 C C . ASN A 1 101 ? -17 30.906 -22.438 1 88.62 101 ASN A C 1
ATOM 803 O O . ASN A 1 101 ? -16.922 32.062 -22.875 1 88.62 101 ASN A O 1
ATOM 807 N N . MET A 1 102 ? -17.312 29.891 -23.109 1 79.5 102 MET A N 1
ATOM 808 C CA . MET A 1 102 ? -17.625 30.062 -24.531 1 79.5 102 MET A CA 1
ATOM 809 C C . MET A 1 102 ? -19.062 30.547 -24.734 1 79.5 102 MET A C 1
ATOM 811 O O . MET A 1 102 ? -19.406 31.047 -25.797 1 79.5 102 MET A O 1
ATOM 815 N N . GLN A 1 103 ? -19.812 30.328 -23.75 1 76.06 103 GLN A N 1
ATOM 816 C CA . GLN A 1 103 ? -21.219 30.703 -23.859 1 76.06 103 GLN A CA 1
ATOM 817 C C . GLN A 1 103 ? -21.422 32.188 -23.531 1 76.06 103 GLN A C 1
ATOM 819 O O . GLN A 1 103 ? -22.438 32.781 -23.891 1 76.06 103 GLN A O 1
ATOM 824 N N . TRP A 1 104 ? -20.469 32.719 -22.953 1 63.88 104 TRP A N 1
ATOM 825 C CA . TRP A 1 104 ? -20.609 34.156 -22.719 1 63.88 104 TRP A CA 1
ATOM 826 C C . TRP A 1 104 ? -19.75 34.938 -23.719 1 63.88 104 TRP A C 1
ATOM 828 O O . TRP A 1 104 ? -18.734 34.438 -24.203 1 63.88 104 TRP A O 1
ATOM 838 N N . MET B 1 1 ? -6.027 -60.75 30.156 1 26.44 1 MET B N 1
ATOM 839 C CA . MET B 1 1 ? -5.164 -59.719 30.75 1 26.44 1 MET B CA 1
ATOM 840 C C . MET B 1 1 ? -4.199 -59.188 29.703 1 26.44 1 MET B C 1
ATOM 842 O O . MET B 1 1 ? -3.008 -59.469 29.719 1 26.44 1 MET B O 1
ATOM 846 N N . GLU B 1 2 ? -4.609 -59.094 28.422 1 28.64 2 GLU B N 1
ATOM 847 C CA . GLU B 1 2 ? -4.148 -58.906 27.047 1 28.64 2 GLU B CA 1
ATOM 848 C C . GLU B 1 2 ? -3.494 -57.562 26.844 1 28.64 2 GLU B C 1
ATOM 850 O O . GLU B 1 2 ? -4.16 -56.531 26.922 1 28.64 2 GLU B O 1
ATOM 855 N N . ILE B 1 3 ? -2.125 -57.344 27.375 1 32.47 3 ILE B N 1
ATOM 856 C CA . ILE B 1 3 ? -1.161 -56.25 27.391 1 32.47 3 ILE B CA 1
ATOM 857 C C . ILE B 1 3 ? -1.019 -55.656 25.984 1 32.47 3 ILE B C 1
ATOM 859 O O . ILE B 1 3 ? -1.048 -56.406 25 1 32.47 3 ILE B O 1
ATOM 863 N N . TYR B 1 4 ? -1.371 -54.219 25.75 1 30.48 4 TYR B N 1
ATOM 864 C CA . TYR B 1 4 ? -1.439 -53.125 24.797 1 30.48 4 TYR B CA 1
ATOM 865 C C . TYR B 1 4 ? -0.085 -52.906 24.141 1 30.48 4 TYR B C 1
ATOM 867 O O . TYR B 1 4 ? 0.889 -52.562 24.812 1 30.48 4 TYR B O 1
ATOM 875 N N . ARG B 1 5 ? 0.396 -53.688 23.188 1 27.7 5 ARG B N 1
ATOM 876 C CA . ARG B 1 5 ? 1.562 -53.656 22.312 1 27.7 5 ARG B CA 1
ATOM 877 C C . ARG B 1 5 ? 1.772 -52.25 21.75 1 27.7 5 ARG B C 1
ATOM 879 O O . ARG B 1 5 ? 0.878 -51.688 21.109 1 27.7 5 ARG B O 1
ATOM 886 N N . SER B 1 6 ? 2.654 -51.312 22.359 1 30.27 6 SER B N 1
ATOM 887 C CA . SER B 1 6 ? 3.359 -50.031 22.266 1 30.27 6 SER B CA 1
ATOM 888 C C . SER B 1 6 ? 4.148 -49.938 20.969 1 30.27 6 SER B C 1
ATOM 890 O O . SER B 1 6 ? 5.348 -50.219 20.938 1 30.27 6 SER B O 1
ATOM 892 N N . ILE B 1 7 ? 3.756 -50.531 19.797 1 30.16 7 ILE B N 1
ATOM 893 C CA . ILE B 1 7 ? 4.629 -50.469 18.625 1 30.16 7 ILE B CA 1
ATOM 894 C C . ILE B 1 7 ? 5.02 -49.031 18.359 1 30.16 7 ILE B C 1
ATOM 896 O O . ILE B 1 7 ? 4.156 -48.156 18.141 1 30.16 7 ILE B O 1
ATOM 900 N N . GLY B 1 8 ? 6.156 -48.406 18.797 1 32.69 8 GLY B N 1
ATOM 901 C CA . GLY B 1 8 ? 7.008 -47.25 18.797 1 32.69 8 GLY B CA 1
ATOM 902 C C . GLY B 1 8 ? 7.387 -46.781 17.406 1 32.69 8 GLY B C 1
ATOM 903 O O . GLY B 1 8 ? 8.391 -46.062 17.219 1 32.69 8 GLY B O 1
ATOM 904 N N . GLU B 1 9 ? 6.766 -47.219 16.297 1 33.31 9 GLU B N 1
ATOM 905 C CA . GLU B 1 9 ? 7.523 -47 15.078 1 33.31 9 GLU B CA 1
ATOM 906 C C . GLU B 1 9 ? 7.941 -45.531 14.961 1 33.31 9 GLU B C 1
ATOM 908 O O . GLU B 1 9 ? 7.246 -44.625 15.453 1 33.31 9 GLU B O 1
ATOM 913 N N . PRO B 1 10 ? 9.281 -45.188 14.398 1 34.06 10 PRO B N 1
ATOM 914 C CA . PRO B 1 10 ? 10.031 -43.969 14.078 1 34.06 10 PRO B CA 1
ATOM 915 C C . PRO B 1 10 ? 9.219 -42.969 13.242 1 34.06 10 PRO B C 1
ATOM 917 O O . PRO B 1 10 ? 8.594 -43.375 12.25 1 34.06 10 PRO B O 1
ATOM 920 N N . ASP B 1 11 ? 8.555 -42 13.766 1 34.41 11 ASP B N 1
ATOM 921 C CA . ASP B 1 11 ? 7.902 -40.75 13.336 1 34.41 11 ASP B CA 1
ATOM 922 C C . ASP B 1 11 ? 8.805 -39.969 12.391 1 34.41 11 ASP B C 1
ATOM 924 O O . ASP B 1 11 ? 8.656 -38.75 12.266 1 34.41 11 ASP B O 1
ATOM 928 N N . SER B 1 12 ? 10.016 -40.438 12.055 1 33.59 12 SER B N 1
ATOM 929 C CA . SER B 1 12 ? 11.047 -39.531 11.555 1 33.59 12 SER B CA 1
ATOM 930 C C . SER B 1 12 ? 10.625 -38.906 10.227 1 33.59 12 SER B C 1
ATOM 932 O O . SER B 1 12 ? 11.211 -37.906 9.797 1 33.59 12 SER B O 1
ATOM 934 N N . LEU B 1 13 ? 10.125 -39.688 9.211 1 33.72 13 LEU B N 1
ATOM 935 C CA . LEU B 1 13 ? 10.18 -39.188 7.852 1 33.72 13 LEU B CA 1
ATOM 936 C C . LEU B 1 13 ? 9.602 -37.75 7.793 1 33.72 13 LEU B C 1
ATOM 938 O O . LEU B 1 13 ? 8.383 -37.594 7.824 1 33.72 13 LEU B O 1
ATOM 942 N N . TYR B 1 14 ? 9.891 -36.75 8.68 1 35.81 14 TYR B N 1
ATOM 943 C CA . TYR B 1 14 ? 10 -35.344 8.406 1 35.81 14 TYR B CA 1
ATOM 944 C C . TYR B 1 14 ? 10.516 -35.094 6.992 1 35.81 14 TYR B C 1
ATOM 946 O O . TYR B 1 14 ? 11.633 -34.625 6.805 1 35.81 14 TYR B O 1
ATOM 954 N N . GLY B 1 15 ? 10.539 -35.938 5.836 1 35.03 15 GLY B N 1
ATOM 955 C CA . GLY B 1 15 ? 11.039 -36.125 4.48 1 35.03 15 GLY B CA 1
ATOM 956 C C . GLY B 1 15 ? 10.812 -34.906 3.602 1 35.03 15 GLY B C 1
ATOM 957 O O . GLY B 1 15 ? 10.062 -34 3.965 1 35.03 15 GLY B O 1
ATOM 958 N N . CYS B 1 16 ? 10.781 -35.125 2.074 1 32.5 16 CYS B N 1
ATOM 959 C CA . CYS B 1 16 ? 10.859 -34.062 1.097 1 32.5 16 CYS B CA 1
ATOM 960 C C . CYS B 1 16 ? 9.922 -32.906 1.466 1 32.5 16 CYS B C 1
ATOM 962 O O . CYS B 1 16 ? 9.094 -33.062 2.369 1 32.5 16 CYS B O 1
ATOM 964 N N . GLY B 1 17 ? 9.422 -31.984 0.161 1 36.12 17 GLY B N 1
ATOM 965 C CA . GLY B 1 17 ? 9.305 -30.641 -0.379 1 36.12 17 GLY B CA 1
ATOM 966 C C . GLY B 1 17 ? 8.133 -29.859 0.204 1 36.12 17 GLY B C 1
ATOM 967 O O . GLY B 1 17 ? 7.824 -28.766 -0.253 1 36.12 17 GLY B O 1
ATOM 968 N N . GLY B 1 18 ? 7.035 -30.172 0.475 1 37.06 18 GLY B N 1
ATOM 969 C CA . GLY B 1 18 ? 5.672 -29.953 0.936 1 37.06 18 GLY B CA 1
ATOM 970 C C . GLY B 1 18 ? 5.605 -29.328 2.32 1 37.06 18 GLY B C 1
ATOM 971 O O . GLY B 1 18 ? 4.516 -29.094 2.842 1 37.06 18 GLY B O 1
ATOM 972 N N . GLY B 1 19 ? 6.16 -29.812 3.277 1 44.34 19 GLY B N 1
ATOM 973 C CA . GLY B 1 19 ? 6.078 -29.484 4.691 1 44.34 19 GLY B CA 1
ATOM 974 C C . GLY B 1 19 ? 6.445 -28.047 5 1 44.34 19 GLY B C 1
ATOM 975 O O . GLY B 1 19 ? 6.328 -27.609 6.145 1 44.34 19 GLY B O 1
ATOM 976 N N . ARG B 1 20 ? 7.434 -27.609 4.387 1 44.25 20 ARG B N 1
ATOM 977 C CA . ARG B 1 20 ? 7.98 -26.25 4.457 1 44.25 20 ARG B CA 1
ATOM 978 C C . ARG B 1 20 ? 6.914 -25.219 4.125 1 44.25 20 ARG B C 1
ATOM 980 O O . ARG B 1 20 ? 7.168 -24.016 4.191 1 44.25 20 ARG B O 1
ATOM 987 N N . MET B 1 21 ? 6.07 -25.562 3.293 1 46.81 21 MET B N 1
ATOM 988 C CA . MET B 1 21 ? 4.973 -24.703 2.861 1 46.81 21 MET B CA 1
ATOM 989 C C . MET B 1 21 ? 4.055 -24.359 4.031 1 46.81 21 MET B C 1
ATOM 991 O O . MET B 1 21 ? 3.322 -23.375 3.988 1 46.81 21 MET B O 1
ATOM 995 N N . LEU B 1 22 ? 3.658 -25.406 4.863 1 49.16 22 LEU B N 1
ATOM 996 C CA . LEU B 1 22 ? 2.789 -25.141 6.004 1 49.16 22 LEU B CA 1
ATOM 997 C C . LEU B 1 22 ? 3.328 -24 6.848 1 49.16 22 LEU B C 1
ATOM 999 O O . LEU B 1 22 ? 2.572 -23.344 7.57 1 49.16 22 LEU B O 1
ATOM 1003 N N . GLN B 1 23 ? 4.652 -23.844 6.898 1 66.75 23 GLN B N 1
ATOM 1004 C CA . GLN B 1 23 ? 5.434 -23.188 7.945 1 66.75 23 GLN B CA 1
ATOM 1005 C C . GLN B 1 23 ? 5.328 -21.672 7.844 1 66.75 23 GLN B C 1
ATOM 1007 O O . GLN B 1 23 ? 5.324 -20.984 8.859 1 66.75 23 GLN B O 1
ATOM 1012 N N . PRO B 1 24 ? 5.195 -21.344 6.625 1 71.94 24 PRO B N 1
ATOM 1013 C CA . PRO B 1 24 ? 5.117 -19.875 6.676 1 71.94 24 PRO B CA 1
ATOM 1014 C C . PRO B 1 24 ? 3.875 -19.375 7.406 1 71.94 24 PRO B C 1
ATOM 1016 O O . PRO B 1 24 ? 3.953 -18.422 8.18 1 71.94 24 PRO B O 1
ATOM 1019 N N . LEU B 1 25 ? 2.795 -20.188 7.227 1 76.94 25 LEU B N 1
ATOM 1020 C CA . LEU B 1 25 ? 1.563 -19.734 7.863 1 76.94 25 LEU B CA 1
ATOM 1021 C C . LEU B 1 25 ? 1.642 -19.906 9.375 1 76.94 25 LEU B C 1
ATOM 1023 O O . LEU B 1 25 ? 1.083 -19.094 10.125 1 76.94 25 LEU B O 1
ATOM 1027 N N . ALA B 1 26 ? 2.285 -20.906 9.758 1 80.81 26 ALA B N 1
ATOM 1028 C CA . ALA B 1 26 ? 2.453 -21.094 11.203 1 80.81 26 ALA B CA 1
ATOM 1029 C C . ALA B 1 26 ? 3.225 -19.922 11.812 1 80.81 26 ALA B C 1
ATOM 1031 O O . ALA B 1 26 ? 2.861 -19.422 12.883 1 80.81 26 ALA B O 1
ATOM 1032 N N . ARG B 1 27 ? 4.258 -19.609 11.188 1 82.94 27 ARG B N 1
ATOM 1033 C CA . ARG B 1 27 ? 5.047 -18.484 11.68 1 82.94 27 ARG B CA 1
ATOM 1034 C C . ARG B 1 27 ? 4.215 -17.203 11.695 1 82.94 27 ARG B C 1
ATOM 1036 O O . ARG B 1 27 ? 4.254 -16.438 12.664 1 82.94 27 ARG B O 1
ATOM 1043 N N . ILE B 1 28 ? 3.525 -17.062 10.633 1 86.81 28 ILE B N 1
ATOM 1044 C CA . ILE B 1 28 ? 2.684 -15.875 10.516 1 86.81 28 ILE B CA 1
ATOM 1045 C C . ILE B 1 28 ? 1.66 -15.859 11.648 1 86.81 28 ILE B C 1
ATOM 1047 O O . ILE B 1 28 ? 1.441 -14.82 12.281 1 86.81 28 ILE B O 1
ATOM 1051 N N . ARG B 1 29 ? 1.122 -16.984 11.883 1 86.88 29 ARG B N 1
ATOM 1052 C CA . ARG B 1 29 ? 0.121 -17.078 12.938 1 86.88 29 ARG B CA 1
ATOM 1053 C C . ARG B 1 29 ? 0.729 -16.766 14.297 1 86.88 29 ARG B C 1
ATOM 1055 O O . ARG B 1 29 ? 0.076 -16.156 15.148 1 86.88 29 ARG B O 1
ATOM 1062 N N . THR B 1 30 ? 1.927 -17.188 14.484 1 89.25 30 THR B N 1
ATOM 1063 C CA . THR B 1 30 ? 2.639 -16.859 15.719 1 89.25 30 THR B CA 1
ATOM 1064 C C . THR B 1 30 ? 2.809 -15.344 15.859 1 89.25 30 THR B C 1
ATOM 1066 O O . THR B 1 30 ? 2.533 -14.781 16.922 1 89.25 30 THR B O 1
ATOM 1069 N N . TYR B 1 31 ? 3.201 -14.727 14.852 1 89.62 31 TYR B N 1
ATOM 1070 C CA . TYR B 1 31 ? 3.373 -13.273 14.867 1 89.62 31 TYR B CA 1
ATOM 1071 C C . TYR B 1 31 ? 2.047 -12.57 15.133 1 89.62 31 TYR B C 1
ATOM 1073 O O . TYR B 1 31 ? 1.986 -11.625 15.922 1 89.62 31 TYR B O 1
ATOM 1081 N N . GLU B 1 32 ? 1.033 -13.062 14.484 1 89.81 32 GLU B N 1
ATOM 1082 C CA . GLU B 1 32 ? -0.295 -12.477 14.656 1 89.81 32 GLU B CA 1
ATOM 1083 C C . GLU B 1 32 ? -0.792 -12.656 16.094 1 89.81 32 GLU B C 1
ATOM 1085 O O . GLU B 1 32 ? -1.36 -11.734 16.672 1 89.81 32 GLU B O 1
ATOM 1090 N N . HIS B 1 33 ? -0.521 -13.75 16.625 1 90.75 33 HIS B N 1
ATOM 1091 C CA . HIS B 1 33 ? -0.908 -14.031 18.016 1 90.75 33 HIS B CA 1
ATOM 1092 C C . HIS B 1 33 ? -0.151 -13.141 18.984 1 90.75 33 HIS B C 1
ATOM 1094 O O . HIS B 1 33 ? -0.711 -12.703 20 1 90.75 33 HIS B O 1
ATOM 1100 N N . GLU B 1 34 ? 1.074 -12.898 18.719 1 93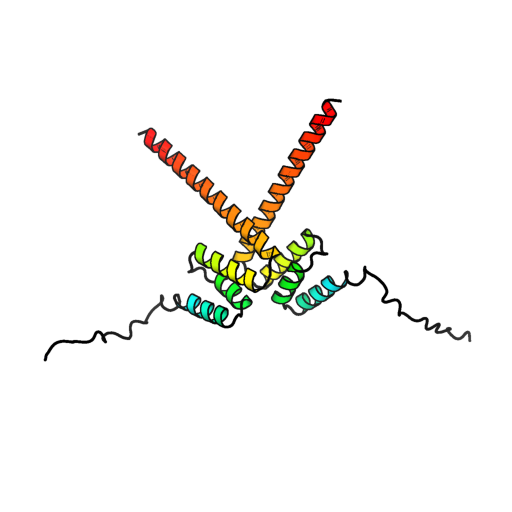.25 34 GLU B N 1
ATOM 1101 C CA . GLU B 1 34 ? 1.905 -12.039 19.562 1 93.25 34 GLU B CA 1
ATOM 1102 C C . GLU B 1 34 ? 1.724 -10.57 19.203 1 93.25 34 GLU B C 1
ATOM 1104 O O . GLU B 1 34 ? 2.404 -9.703 19.75 1 93.25 34 GLU B O 1
ATOM 1109 N N . ALA B 1 35 ? 0.891 -10.281 18.281 1 90.75 35 ALA B N 1
ATOM 1110 C CA . ALA B 1 35 ? 0.571 -8.93 17.828 1 90.75 35 ALA B CA 1
ATOM 1111 C C . ALA B 1 35 ? 1.812 -8.227 17.281 1 90.75 35 ALA B C 1
ATOM 1113 O O . ALA B 1 35 ? 1.982 -7.02 17.469 1 90.75 35 ALA B O 1
ATOM 1114 N N . THR B 1 36 ? 2.783 -8.953 16.812 1 93.31 36 THR B N 1
ATOM 1115 C CA . THR B 1 36 ? 3.941 -8.398 16.125 1 93.31 36 THR B CA 1
ATOM 1116 C C . THR B 1 36 ? 3.646 -8.227 14.633 1 93.31 36 THR B C 1
ATOM 1118 O O . THR B 1 36 ? 4.23 -8.922 13.789 1 93.31 36 THR B O 1
ATOM 1121 N N . TRP B 1 37 ? 2.895 -7.223 14.328 1 92.81 37 TRP B N 1
ATOM 1122 C CA . TRP B 1 37 ? 2.281 -7.074 13.016 1 92.81 37 TRP B CA 1
ATOM 1123 C C . TRP B 1 37 ? 3.318 -6.668 11.977 1 92.81 37 TRP B C 1
ATOM 1125 O O . TRP B 1 37 ? 3.191 -7.012 10.797 1 92.81 37 TRP B O 1
ATOM 1135 N N . GLY B 1 38 ? 4.305 -5.961 12.414 1 93.94 38 GLY B N 1
ATOM 1136 C CA . GLY B 1 38 ? 5.383 -5.641 11.492 1 93.94 38 GLY B CA 1
ATOM 1137 C C . GLY B 1 38 ? 6.043 -6.871 10.898 1 93.94 38 GLY B C 1
ATOM 1138 O O . GLY B 1 38 ? 6.273 -6.93 9.688 1 93.94 38 GLY B O 1
ATOM 1139 N N . LYS B 1 39 ? 6.34 -7.797 11.742 1 92.88 39 LYS B N 1
ATOM 1140 C CA . LYS B 1 39 ? 6.945 -9.039 11.281 1 92.88 39 LYS B CA 1
ATOM 1141 C C . LYS B 1 39 ? 5.973 -9.844 10.43 1 92.88 39 LYS B C 1
ATOM 1143 O O . LYS B 1 39 ? 6.379 -10.492 9.453 1 92.88 39 LYS B O 1
ATOM 1148 N N . ALA B 1 40 ? 4.719 -9.859 10.828 1 93.88 40 ALA B N 1
ATOM 1149 C CA . ALA B 1 40 ? 3.699 -10.523 10.016 1 93.88 40 ALA B CA 1
ATOM 1150 C C . ALA B 1 40 ? 3.645 -9.93 8.609 1 93.88 40 ALA B C 1
ATOM 1152 O O . ALA B 1 40 ? 3.582 -10.664 7.621 1 93.88 40 ALA B O 1
ATOM 1153 N N . LEU B 1 41 ? 3.66 -8.656 8.57 1 95.31 41 LEU B N 1
ATOM 1154 C CA . LEU B 1 41 ? 3.627 -7.941 7.301 1 95.31 41 LEU B CA 1
ATOM 1155 C C . LEU B 1 41 ? 4.793 -8.359 6.414 1 95.31 41 LEU B C 1
ATOM 1157 O O . LEU B 1 41 ? 4.605 -8.664 5.234 1 95.31 41 LEU B O 1
ATOM 1161 N N . VAL B 1 42 ? 5.953 -8.391 6.973 1 93.81 42 VAL B N 1
ATOM 1162 C CA . VAL B 1 42 ? 7.156 -8.766 6.238 1 93.81 42 VAL B CA 1
ATOM 1163 C C . VAL B 1 42 ? 7.039 -10.219 5.766 1 93.81 42 VAL B C 1
ATOM 1165 O O . VAL B 1 42 ? 7.402 -10.539 4.633 1 93.81 42 VAL B O 1
ATOM 1168 N N . THR B 1 43 ? 6.574 -11.07 6.566 1 93 43 THR B N 1
ATOM 1169 C CA . THR B 1 43 ? 6.453 -12.484 6.234 1 93 43 THR B CA 1
ATOM 1170 C C . THR B 1 43 ? 5.469 -12.688 5.09 1 93 43 THR B C 1
ATOM 1172 O O . THR B 1 43 ? 5.746 -13.438 4.152 1 93 43 THR B O 1
ATOM 1175 N N . TYR B 1 44 ? 4.328 -12.023 5.164 1 93.44 44 TYR B N 1
ATOM 1176 C CA . TYR B 1 44 ? 3.369 -12.109 4.066 1 93.44 44 TYR B CA 1
ATOM 1177 C C . TYR B 1 44 ? 3.98 -11.602 2.766 1 93.44 44 TYR B C 1
ATOM 1179 O O . TYR B 1 44 ? 3.76 -12.188 1.701 1 93.44 44 TYR B O 1
ATOM 1187 N N . ASP B 1 45 ? 4.684 -10.578 2.871 1 94.75 45 ASP B N 1
ATOM 1188 C CA . ASP B 1 45 ? 5.25 -9.945 1.685 1 94.75 45 ASP B CA 1
ATOM 1189 C C . ASP B 1 45 ? 6.273 -10.852 1.012 1 94.75 45 ASP B C 1
ATOM 1191 O O . ASP B 1 45 ? 6.402 -10.852 -0.214 1 94.75 45 ASP B O 1
ATOM 1195 N N . LEU B 1 46 ? 6.953 -11.695 1.764 1 90.31 46 LEU B N 1
ATOM 1196 C CA . LEU B 1 46 ? 8.047 -12.523 1.262 1 90.31 46 LEU B CA 1
ATOM 1197 C C . LEU B 1 46 ? 7.535 -13.883 0.804 1 90.31 46 LEU B C 1
ATOM 1199 O O . LEU B 1 46 ? 8.188 -14.562 0.007 1 90.31 46 LEU B O 1
ATOM 1203 N N . GLU B 1 47 ? 6.387 -14.258 1.251 1 89.19 47 GLU B N 1
ATOM 1204 C CA . GLU B 1 47 ? 5.922 -15.625 1.024 1 89.19 47 GLU B CA 1
ATOM 1205 C C . GLU B 1 47 ? 5.219 -15.75 -0.324 1 89.19 47 GLU B C 1
ATOM 1207 O O . GLU B 1 47 ? 3.988 -15.781 -0.387 1 89.19 47 GLU B O 1
ATOM 1212 N N . MET B 1 48 ? 5.992 -16.016 -1.251 1 88.31 48 MET B N 1
ATOM 1213 C CA . MET B 1 48 ? 5.48 -16.078 -2.617 1 88.31 48 MET B CA 1
ATOM 1214 C C . MET B 1 48 ? 4.785 -17.406 -2.879 1 88.31 48 MET B C 1
ATOM 1216 O O . MET B 1 48 ? 4.09 -17.562 -3.885 1 88.31 48 MET B O 1
ATOM 1220 N N . SER B 1 49 ? 4.953 -18.297 -1.997 1 87.25 49 SER B N 1
ATOM 1221 C CA . SER B 1 49 ? 4.285 -19.578 -2.148 1 87.25 49 SER B CA 1
ATOM 1222 C C . SER B 1 49 ? 2.803 -19.484 -1.808 1 87.25 49 SER B C 1
ATOM 1224 O O . SER B 1 49 ? 2.018 -20.359 -2.168 1 87.25 49 SER B O 1
ATOM 1226 N N . LEU B 1 50 ? 2.389 -18.484 -1.129 1 87.56 50 LEU B N 1
ATOM 1227 C CA . LEU B 1 50 ? 0.989 -18.25 -0.789 1 87.56 50 LEU B CA 1
ATOM 1228 C C . LEU B 1 50 ? 0.242 -17.625 -1.958 1 87.56 50 LEU B C 1
ATOM 1230 O O . LEU B 1 50 ? 0.795 -16.781 -2.674 1 87.56 50 LEU B O 1
ATOM 1234 N N . PRO B 1 51 ? -1.041 -18.078 -2.102 1 88.75 51 PRO B N 1
ATOM 1235 C CA . PRO B 1 51 ? -1.85 -17.391 -3.111 1 88.75 51 PRO B CA 1
ATOM 1236 C C . PRO B 1 51 ? -1.899 -15.883 -2.896 1 88.75 51 PRO B C 1
ATOM 1238 O O . PRO B 1 51 ? -1.929 -15.414 -1.754 1 88.75 51 PRO B O 1
ATOM 1241 N N . PRO B 1 52 ? -1.982 -15.148 -4 1 89.94 52 PRO B N 1
ATOM 1242 C CA . PRO B 1 52 ? -2.012 -13.688 -3.895 1 89.94 52 PRO B CA 1
ATOM 1243 C C . PRO B 1 52 ? -3.154 -13.188 -3.018 1 89.94 52 PRO B C 1
ATOM 1245 O O . PRO B 1 52 ? -2.977 -12.234 -2.248 1 89.94 52 PRO B O 1
ATOM 1248 N N . SER B 1 53 ? -4.242 -13.836 -3.146 1 90.44 53 SER B N 1
ATOM 1249 C CA . SER B 1 53 ? -5.402 -13.398 -2.373 1 90.44 53 SER B CA 1
ATOM 1250 C C . SER B 1 53 ? -5.16 -13.562 -0.876 1 90.44 53 SER B C 1
ATOM 1252 O O . SER B 1 53 ? -5.582 -12.719 -0.08 1 90.44 53 SER B O 1
ATOM 1254 N N . THR B 1 54 ? -4.512 -14.531 -0.479 1 90.75 54 THR B N 1
ATOM 1255 C CA . THR B 1 54 ? -4.18 -14.766 0.922 1 90.75 54 THR B CA 1
ATOM 1256 C C . THR B 1 54 ? -3.143 -13.758 1.409 1 90.75 54 THR B C 1
ATOM 1258 O O . THR B 1 54 ? -3.271 -13.211 2.502 1 90.75 54 THR B O 1
ATOM 1261 N N . ARG B 1 55 ? -2.156 -13.625 0.626 1 92.25 55 ARG B N 1
ATOM 1262 C CA . ARG B 1 55 ? -1.111 -12.664 0.969 1 92.25 55 ARG B CA 1
ATOM 1263 C C . ARG B 1 55 ? -1.688 -11.266 1.139 1 92.25 55 ARG B C 1
ATOM 1265 O O . ARG B 1 55 ? -1.366 -10.562 2.104 1 92.25 55 ARG B O 1
ATOM 1272 N N . GLN B 1 56 ? -2.555 -10.883 0.232 1 93.81 56 GLN B N 1
ATOM 1273 C CA . GLN B 1 56 ? -3.168 -9.555 0.278 1 93.81 56 GLN B CA 1
ATOM 1274 C C . GLN B 1 56 ? -4.023 -9.391 1.53 1 93.81 56 GLN B C 1
ATOM 1276 O O . GLN B 1 56 ? -3.973 -8.352 2.189 1 93.81 56 GLN B O 1
ATOM 1281 N N . ALA B 1 57 ? -4.75 -10.43 1.808 1 94.5 57 ALA B N 1
ATOM 1282 C CA . ALA B 1 57 ? -5.582 -10.383 3.006 1 94.5 57 ALA B CA 1
ATOM 1283 C C . ALA B 1 57 ? -4.73 -10.211 4.262 1 94.5 57 ALA B C 1
ATOM 1285 O O . ALA B 1 57 ? -5.082 -9.445 5.16 1 94.5 57 ALA B O 1
ATOM 1286 N N . GLY B 1 58 ? -3.666 -10.961 4.336 1 94.19 58 GLY B N 1
ATOM 1287 C CA . GLY B 1 58 ? -2.752 -10.844 5.461 1 94.19 58 GLY B CA 1
ATOM 1288 C C . GLY B 1 58 ? -2.119 -9.469 5.574 1 94.19 58 GLY B C 1
ATOM 1289 O O . GLY B 1 58 ? -2.004 -8.922 6.672 1 94.19 58 GLY B O 1
ATOM 1290 N N . ILE B 1 59 ? -1.712 -8.922 4.473 1 96.25 59 ILE B N 1
ATOM 1291 C CA . ILE B 1 59 ? -1.109 -7.59 4.434 1 96.25 59 ILE B CA 1
ATOM 1292 C C . ILE B 1 59 ? -2.127 -6.547 4.895 1 96.25 59 ILE B C 1
ATOM 1294 O O . ILE B 1 59 ? -1.807 -5.676 5.703 1 96.25 59 ILE B O 1
ATOM 1298 N N . ILE B 1 60 ? -3.34 -6.676 4.441 1 97.12 60 ILE B N 1
ATOM 1299 C CA . ILE B 1 60 ? -4.414 -5.766 4.82 1 97.12 60 ILE B CA 1
ATOM 1300 C C . ILE B 1 60 ? -4.625 -5.82 6.332 1 97.12 60 ILE B C 1
ATOM 1302 O O . ILE B 1 60 ? -4.695 -4.781 6.992 1 97.12 60 ILE B O 1
ATOM 1306 N N . GLU B 1 61 ? -4.672 -6.996 6.816 1 95.94 61 GLU B N 1
ATOM 1307 C CA . GLU B 1 61 ? -4.855 -7.168 8.258 1 95.94 61 GLU B CA 1
ATOM 1308 C C . GLU B 1 61 ? -3.686 -6.582 9.039 1 95.94 61 GLU B C 1
ATOM 1310 O O . GLU B 1 61 ? -3.885 -5.934 10.07 1 95.94 61 GLU B O 1
ATOM 1315 N N . ALA B 1 62 ? -2.535 -6.809 8.578 1 96.25 62 ALA B N 1
ATOM 1316 C CA . ALA B 1 62 ? -1.342 -6.293 9.242 1 96.25 62 ALA B CA 1
ATOM 1317 C C . ALA B 1 62 ? -1.323 -4.766 9.227 1 96.25 62 ALA B C 1
ATOM 1319 O O . ALA B 1 62 ? -1.088 -4.133 10.258 1 96.25 62 ALA B O 1
ATOM 1320 N N . LEU B 1 63 ? -1.558 -4.164 8.086 1 97 63 LEU B N 1
ATOM 1321 C CA . LEU B 1 63 ? -1.592 -2.709 7.977 1 97 63 LEU B CA 1
ATOM 1322 C C . LEU B 1 63 ? -2.664 -2.121 8.883 1 97 63 LEU B C 1
ATOM 1324 O O . LEU B 1 63 ? -2.439 -1.099 9.539 1 97 63 LEU B O 1
ATOM 1328 N N . GLN B 1 64 ? -3.805 -2.766 8.961 1 95.69 64 GLN B N 1
ATOM 1329 C CA . GLN B 1 64 ? -4.91 -2.324 9.805 1 95.69 64 GLN B CA 1
ATOM 1330 C C . GLN B 1 64 ? -4.52 -2.354 11.273 1 95.69 64 GLN B C 1
ATOM 1332 O O . GLN B 1 64 ? -4.793 -1.403 12.016 1 95.69 64 GLN B O 1
ATOM 1337 N N . ASN B 1 65 ? -3.939 -3.357 11.695 1 94.81 65 ASN B N 1
ATOM 1338 C CA . ASN B 1 65 ? -3.582 -3.525 13.102 1 94.81 65 ASN B CA 1
ATOM 1339 C C . ASN B 1 65 ? -2.408 -2.631 13.492 1 94.81 65 ASN B C 1
ATOM 1341 O O . ASN B 1 65 ? -2.24 -2.299 14.664 1 94.81 65 ASN B O 1
ATOM 1345 N N . LEU B 1 66 ? -1.588 -2.266 12.516 1 94.38 66 LEU B N 1
ATOM 1346 C CA . LEU B 1 66 ? -0.501 -1.319 12.742 1 94.38 66 LEU B CA 1
ATOM 1347 C C . LEU B 1 66 ? -1.027 0.11 12.805 1 94.38 66 LEU B C 1
ATOM 1349 O O . LEU B 1 66 ? -0.297 1.03 13.18 1 94.38 66 LEU B O 1
ATOM 1353 N N . GLY B 1 67 ? -2.26 0.292 12.438 1 93.12 67 GLY B N 1
ATOM 1354 C CA . GLY B 1 67 ? -2.854 1.619 12.469 1 93.12 67 GLY B CA 1
ATOM 1355 C C . GLY B 1 67 ? -2.459 2.473 11.273 1 93.12 67 GLY B C 1
ATOM 1356 O O . GLY B 1 67 ? -2.512 3.703 11.344 1 93.12 67 GLY B O 1
ATOM 1357 N N . LEU B 1 68 ? -1.966 1.897 10.203 1 96.12 68 LEU B N 1
ATOM 1358 C CA . LEU B 1 68 ? -1.544 2.605 9 1 96.12 68 LEU B CA 1
ATOM 1359 C C . LEU B 1 68 ? -2.723 2.826 8.055 1 96.12 68 LEU B C 1
ATOM 1361 O O . LEU B 1 68 ? -2.744 2.287 6.949 1 96.12 68 LEU B O 1
ATOM 1365 N N . CYS B 1 69 ? -3.602 3.688 8.43 1 94.69 69 CYS B N 1
ATOM 1366 C CA . CYS B 1 69 ? -4.891 3.85 7.77 1 94.69 69 CYS B CA 1
ATOM 1367 C C . CYS B 1 69 ? -4.723 4.453 6.379 1 94.69 69 CYS B C 1
ATOM 1369 O O . CYS B 1 69 ? -5.391 4.035 5.43 1 94.69 69 CYS B O 1
ATOM 1371 N N . HIS B 1 70 ? -3.873 5.387 6.238 1 94.19 70 HIS B N 1
ATOM 1372 C CA . HIS B 1 70 ? -3.705 6.031 4.941 1 94.19 70 HIS B CA 1
ATOM 1373 C C . HIS B 1 70 ? -2.961 5.121 3.967 1 94.19 70 HIS B C 1
ATOM 1375 O O . HIS B 1 70 ? -3.344 5.012 2.801 1 94.19 70 HIS B O 1
ATOM 1381 N N . THR B 1 71 ? -1.927 4.531 4.43 1 96.62 71 THR B N 1
ATOM 1382 C CA . THR B 1 71 ? -1.216 3.549 3.619 1 96.62 71 THR B CA 1
ATOM 1383 C C . THR B 1 71 ? -2.158 2.439 3.164 1 96.62 71 THR B C 1
ATOM 1385 O O . THR B 1 71 ? -2.15 2.051 1.994 1 96.62 71 THR B O 1
ATOM 1388 N N . LEU B 1 72 ? -2.945 1.951 4.09 1 97.44 72 LEU B N 1
ATOM 1389 C CA . LEU B 1 72 ? -3.92 0.908 3.789 1 97.44 72 LEU B CA 1
ATOM 1390 C C . LEU B 1 72 ? -4.887 1.363 2.701 1 97.44 72 LEU B C 1
ATOM 1392 O O . LEU B 1 72 ? -5.176 0.611 1.769 1 97.44 72 LEU B O 1
ATOM 1396 N N . SER B 1 73 ? -5.387 2.539 2.811 1 96.69 73 SER B N 1
ATOM 1397 C CA . SER B 1 73 ? -6.34 3.07 1.839 1 96.69 73 SER B CA 1
ATOM 1398 C C . SER B 1 73 ? -5.746 3.08 0.434 1 96.69 73 SER B C 1
ATOM 1400 O O . SER B 1 73 ? -6.395 2.652 -0.523 1 96.69 73 SER B O 1
ATOM 1402 N N . THR B 1 74 ? -4.578 3.553 0.315 1 96.5 74 THR B N 1
ATOM 1403 C CA . THR B 1 74 ? -3.918 3.607 -0.984 1 96.5 74 THR B CA 1
ATOM 1404 C C . THR B 1 74 ? -3.604 2.203 -1.491 1 96.5 74 THR B C 1
ATOM 1406 O O . THR B 1 74 ? -3.738 1.924 -2.684 1 96.5 74 THR B O 1
ATOM 1409 N N . TYR B 1 75 ? -3.111 1.361 -0.583 1 97.38 75 TYR B N 1
ATOM 1410 C CA . TYR B 1 75 ? -2.863 -0.032 -0.934 1 97.38 75 TYR B CA 1
ATOM 1411 C C . TYR B 1 75 ? -4.113 -0.679 -1.519 1 97.38 75 TYR B C 1
ATOM 1413 O O . TYR B 1 75 ? -4.047 -1.356 -2.547 1 97.38 75 TYR B O 1
ATOM 1421 N N . LEU B 1 76 ? -5.281 -0.446 -0.973 1 97.19 76 LEU B N 1
ATOM 1422 C CA . LEU B 1 76 ? -6.547 -1.026 -1.413 1 97.19 76 LEU B CA 1
ATOM 1423 C C . LEU B 1 76 ? -6.926 -0.519 -2.801 1 97.19 76 LEU B C 1
ATOM 1425 O O . LEU B 1 76 ? -7.457 -1.272 -3.619 1 97.19 76 LEU B O 1
ATOM 1429 N N . LYS B 1 77 ? -6.656 0.677 -3.012 1 95.88 77 LYS B N 1
ATOM 1430 C CA . LYS B 1 77 ? -6.883 1.206 -4.355 1 95.88 77 LYS B CA 1
ATOM 1431 C C . LYS B 1 77 ? -6.023 0.4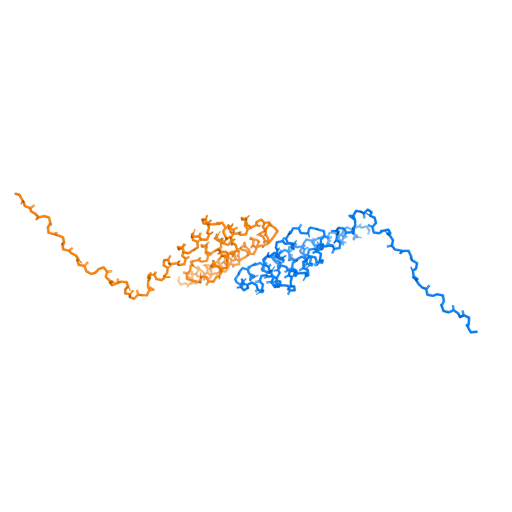8 -5.383 1 95.88 77 LYS B C 1
ATOM 1433 O O . LYS B 1 77 ? -6.461 0.25 -6.512 1 95.88 77 LYS B O 1
ATOM 1438 N N . GLY B 1 78 ? -4.836 0.166 -4.945 1 96.25 78 GLY B N 1
ATOM 1439 C CA . GLY B 1 78 ? -3.963 -0.604 -5.816 1 96.25 78 GLY B CA 1
ATOM 1440 C C . GLY B 1 78 ? -4.488 -1.997 -6.109 1 96.25 78 GLY B C 1
ATOM 1441 O O . GLY B 1 78 ? -4.453 -2.453 -7.254 1 96.25 78 GLY B O 1
ATOM 1442 N N . VAL B 1 79 ? -4.918 -2.604 -5.117 1 95.44 79 VAL B N 1
ATOM 1443 C CA . VAL B 1 79 ? -5.496 -3.932 -5.27 1 95.44 79 VAL B CA 1
ATOM 1444 C C . VAL B 1 79 ? -6.695 -3.867 -6.215 1 95.44 79 VAL B C 1
ATOM 1446 O O . VAL B 1 79 ? -6.848 -4.715 -7.094 1 95.44 79 VAL B O 1
ATOM 1449 N N . GLU B 1 80 ? -7.535 -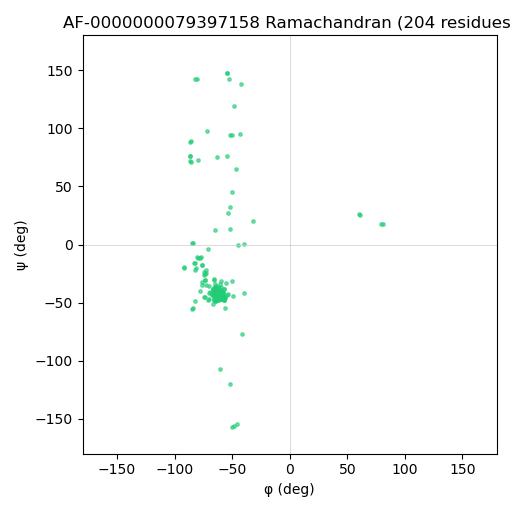2.918 -6.055 1 94.06 80 GLU B N 1
ATOM 1450 C CA . GLU B 1 80 ? -8.703 -2.725 -6.906 1 94.06 80 GLU B CA 1
ATOM 1451 C C . GLU B 1 80 ? -8.297 -2.477 -8.352 1 94.06 80 GLU B C 1
ATOM 1453 O O . GLU B 1 80 ? -8.906 -3.02 -9.281 1 94.06 80 GLU B O 1
ATOM 1458 N N . HIS B 1 81 ? -7.371 -1.654 -8.5 1 92.44 81 HIS B N 1
ATOM 1459 C CA . HIS B 1 81 ? -6.871 -1.346 -9.836 1 92.44 81 HIS B CA 1
ATOM 1460 C C . HIS B 1 81 ? -6.355 -2.598 -10.531 1 92.44 81 HIS B C 1
ATOM 1462 O O . HIS B 1 81 ? -6.648 -2.826 -11.711 1 92.44 81 HIS B O 1
ATOM 1468 N N . GLU B 1 82 ? -5.582 -3.4 -9.844 1 90.75 82 GLU B N 1
ATOM 1469 C CA . GLU B 1 82 ? -5.059 -4.648 -10.391 1 90.75 82 GLU B CA 1
ATOM 1470 C C . GLU B 1 82 ? -6.188 -5.59 -10.797 1 90.75 82 GLU B C 1
ATOM 1472 O O . GLU B 1 82 ? -6.117 -6.227 -11.852 1 90.75 82 GLU B O 1
ATOM 1477 N N . ASN B 1 83 ? -7.137 -5.645 -9.984 1 89.38 83 ASN B N 1
ATOM 1478 C CA . ASN B 1 83 ? -8.273 -6.516 -10.266 1 89.38 83 ASN B CA 1
ATOM 1479 C C . ASN B 1 83 ? -9.047 -6.051 -11.492 1 89.38 83 ASN B C 1
ATOM 1481 O O . ASN B 1 83 ? -9.5 -6.867 -12.289 1 89.38 83 ASN B O 1
ATOM 1485 N N . THR B 1 84 ? -9.211 -4.824 -11.57 1 90.81 84 THR B N 1
ATOM 1486 C CA . THR B 1 84 ? -9.922 -4.273 -12.719 1 90.81 84 THR B CA 1
ATOM 1487 C C . THR B 1 84 ? -9.148 -4.531 -14.008 1 90.81 84 THR B C 1
ATOM 1489 O O . THR B 1 84 ? -9.734 -4.875 -15.031 1 90.81 84 THR B O 1
ATOM 1492 N N . GLU B 1 85 ? -7.875 -4.336 -13.914 1 88.94 85 GLU B N 1
ATOM 1493 C CA . GLU B 1 85 ? -7.039 -4.598 -15.078 1 88.94 85 GLU B CA 1
ATOM 1494 C C . GLU B 1 85 ? -7.109 -6.066 -15.492 1 88.94 85 GLU B C 1
ATOM 1496 O O . GLU B 1 85 ? -7.184 -6.383 -16.688 1 88.94 85 GLU B O 1
ATOM 1501 N N . TRP B 1 86 ? -7.051 -6.898 -14.609 1 88.12 86 TRP B N 1
ATOM 1502 C CA . TRP B 1 86 ? -7.133 -8.336 -14.867 1 88.12 86 TRP B CA 1
ATOM 1503 C C . TRP B 1 86 ? -8.492 -8.703 -15.461 1 88.12 86 TRP B C 1
ATOM 1505 O O . TRP B 1 86 ? -8.57 -9.531 -16.375 1 88.12 86 TRP B O 1
ATOM 1515 N N . SER B 1 87 ? -9.516 -8.156 -14.844 1 90.25 87 SER B N 1
ATOM 1516 C CA . SER B 1 87 ? -10.859 -8.422 -15.336 1 90.25 87 SER B CA 1
ATOM 1517 C C . SER B 1 87 ? -11.023 -7.969 -16.781 1 90.25 87 SER B C 1
ATOM 1519 O O . SER B 1 87 ? -11.648 -8.664 -17.594 1 90.25 87 SER B O 1
ATOM 1521 N N . ALA B 1 88 ? -10.5 -6.879 -17.031 1 91 88 ALA B N 1
ATOM 1522 C CA . ALA B 1 88 ? -10.562 -6.355 -18.391 1 91 88 ALA B CA 1
ATOM 1523 C C . ALA B 1 88 ? -9.812 -7.266 -19.375 1 91 88 ALA B C 1
ATOM 1525 O O . ALA B 1 88 ? -10.305 -7.547 -20.469 1 91 88 ALA B O 1
ATOM 1526 N N . GLU B 1 89 ? -8.695 -7.656 -19 1 90.81 89 GLU B N 1
ATOM 1527 C CA . GLU B 1 89 ? -7.902 -8.562 -19.828 1 90.81 89 GLU B CA 1
ATOM 1528 C C . GLU B 1 89 ? -8.633 -9.883 -20.062 1 90.81 89 GLU B C 1
ATOM 1530 O O . GLU B 1 89 ? -8.625 -10.406 -21.172 1 90.81 89 GLU B O 1
ATOM 1535 N N . LEU B 1 90 ? -9.195 -10.367 -19.062 1 90.12 90 LEU B N 1
ATOM 1536 C CA . LEU B 1 90 ? -9.945 -11.609 -19.172 1 90.12 90 LEU B CA 1
ATOM 1537 C C . LEU B 1 90 ? -11.148 -11.445 -20.094 1 90.12 90 LEU B C 1
ATOM 1539 O O . LEU B 1 90 ? -11.461 -12.336 -20.891 1 90.12 90 LEU B O 1
ATOM 1543 N N . GLU B 1 91 ? -11.805 -10.414 -19.906 1 90.25 91 GLU B N 1
ATOM 1544 C CA . GLU B 1 91 ? -12.945 -10.125 -20.781 1 90.25 91 GLU B CA 1
ATOM 1545 C C . GLU B 1 91 ? -12.516 -10.031 -22.25 1 90.25 91 GLU B C 1
ATOM 1547 O O . GLU B 1 91 ? -13.219 -10.523 -23.125 1 90.25 91 GLU B O 1
ATOM 1552 N N . GLU B 1 92 ? -11.398 -9.406 -22.438 1 92.81 92 GLU B N 1
ATOM 1553 C CA . GLU B 1 92 ? -10.875 -9.312 -23.797 1 92.81 92 GLU B CA 1
ATOM 1554 C C . GLU B 1 92 ? -10.562 -10.695 -24.375 1 92.81 92 GLU B C 1
ATOM 1556 O O . GLU B 1 92 ? -10.867 -10.977 -25.531 1 92.81 92 GLU B O 1
ATOM 1561 N N . ILE B 1 93 ? -10.039 -11.516 -23.562 1 91.56 93 ILE B N 1
ATOM 1562 C CA . ILE B 1 93 ? -9.727 -12.883 -23.969 1 91.56 93 ILE B CA 1
ATOM 1563 C C . ILE B 1 93 ? -11.016 -13.641 -24.281 1 91.56 93 ILE B C 1
ATOM 1565 O O . ILE B 1 93 ? -11.102 -14.352 -25.281 1 91.56 93 ILE B O 1
ATOM 1569 N N . ARG B 1 94 ? -11.922 -13.516 -23.391 1 89.75 94 ARG B N 1
ATOM 1570 C CA . ARG B 1 94 ? -13.211 -14.172 -23.578 1 89.75 94 ARG B CA 1
ATOM 1571 C C . ARG B 1 94 ? -13.875 -13.711 -24.875 1 89.75 94 ARG B C 1
ATOM 1573 O O . ARG B 1 94 ? -14.461 -14.516 -25.609 1 89.75 94 ARG B O 1
ATOM 1580 N N . TYR B 1 95 ? -13.805 -12.469 -25.141 1 90.12 95 TYR B N 1
ATOM 1581 C CA . TYR B 1 95 ? -14.375 -11.906 -26.359 1 90.12 95 TYR B CA 1
ATOM 1582 C C . TYR B 1 95 ? -13.688 -12.477 -27.594 1 90.12 95 TYR B C 1
ATOM 1584 O O . TYR B 1 95 ? -14.352 -12.859 -28.562 1 90.12 95 TYR B O 1
ATOM 1592 N N . GLN B 1 96 ? -12.414 -12.469 -27.547 1 90.25 96 GLN B N 1
ATOM 1593 C CA . GLN B 1 96 ? -11.641 -13 -28.656 1 90.25 96 GLN B CA 1
ATOM 1594 C C . GLN B 1 96 ? -11.938 -14.484 -28.875 1 90.25 96 GLN B C 1
ATOM 1596 O O . GLN B 1 96 ? -12.078 -14.93 -30.016 1 90.25 96 GLN B O 1
ATOM 1601 N N . ALA B 1 97 ? -12.023 -15.219 -27.875 1 90.5 97 ALA B N 1
ATOM 1602 C CA . ALA B 1 97 ? -12.352 -16.641 -27.953 1 90.5 97 ALA B CA 1
ATOM 1603 C C . ALA B 1 97 ? -13.742 -16.844 -28.531 1 90.5 97 ALA B C 1
ATOM 1605 O O . ALA B 1 97 ? -13.945 -17.734 -29.375 1 90.5 97 ALA B O 1
ATOM 1606 N N . ALA B 1 98 ? -14.625 -16.078 -28.109 1 89.5 98 ALA B N 1
ATOM 1607 C CA . ALA B 1 98 ? -15.992 -16.141 -28.625 1 89.5 98 ALA B CA 1
ATOM 1608 C C . ALA B 1 98 ? -16.031 -15.82 -30.109 1 89.5 98 ALA B C 1
ATOM 1610 O O . ALA B 1 98 ? -16.734 -16.484 -30.875 1 89.5 98 ALA B O 1
ATOM 1611 N N . TRP B 1 99 ? -15.242 -14.805 -30.422 1 87.88 99 TRP B N 1
ATOM 1612 C CA . TRP B 1 99 ? -15.188 -14.406 -31.828 1 87.88 99 TRP B CA 1
ATOM 1613 C C . TRP B 1 99 ? -14.625 -15.531 -32.688 1 87.88 99 TRP B C 1
ATOM 1615 O O . TRP B 1 99 ? -15.172 -15.836 -33.75 1 87.88 99 TRP B O 1
ATOM 1625 N N . ARG B 1 100 ? -13.578 -16.094 -32.312 1 89.81 100 ARG B N 1
ATOM 1626 C CA . ARG B 1 100 ? -12.953 -17.188 -33.031 1 89.81 100 ARG B CA 1
ATOM 1627 C C . ARG B 1 100 ? -13.891 -18.375 -33.156 1 89.81 100 ARG B C 1
ATOM 1629 O O . ARG B 1 100 ? -13.906 -19.078 -34.156 1 89.81 100 ARG B O 1
ATOM 1636 N N . ASN B 1 101 ? -14.602 -18.609 -32.25 1 89.25 101 ASN B N 1
ATOM 1637 C CA . ASN B 1 101 ? -15.531 -19.734 -32.219 1 89.25 101 ASN B CA 1
ATOM 1638 C C . ASN B 1 101 ? -16.719 -19.516 -33.125 1 89.25 101 ASN B C 1
ATOM 1640 O O . ASN B 1 101 ? -17.359 -20.469 -33.594 1 89.25 101 ASN B O 1
ATOM 1644 N N . MET B 1 102 ? -16.969 -18.297 -33.406 1 80.56 102 MET B N 1
ATOM 1645 C CA . MET B 1 102 ? -18.094 -17.984 -34.281 1 80.56 102 MET B CA 1
ATOM 1646 C C . MET B 1 102 ? -17.688 -18.141 -35.75 1 80.56 102 MET B C 1
ATOM 1648 O O . MET B 1 102 ? -18.547 -18.219 -36.625 1 80.56 102 MET B O 1
ATOM 1652 N N . GLN B 1 103 ? -16.453 -18.062 -35.969 1 76.31 103 GLN B N 1
ATOM 1653 C CA . GLN B 1 103 ? -15.977 -18.125 -37.344 1 76.31 103 GLN B CA 1
ATOM 1654 C C . GLN B 1 103 ? -15.867 -19.578 -37.812 1 76.31 103 GLN B C 1
ATOM 1656 O O . GLN B 1 103 ? -15.789 -19.828 -39.031 1 76.31 103 GLN B O 1
ATOM 1661 N N . TRP B 1 104 ? -15.891 -20.438 -36.906 1 63.88 104 TRP B N 1
ATOM 1662 C CA . TRP B 1 104 ? -15.898 -21.812 -37.375 1 63.88 104 TRP B CA 1
ATOM 1663 C C . TRP B 1 104 ? -17.297 -22.406 -37.281 1 63.88 104 TRP B C 1
ATOM 1665 O O . TRP B 1 104 ? -18.109 -21.984 -36.438 1 63.88 104 TRP B O 1
#

Nearest PDB structures (foldseek):
  7wzb-assembly1_B  TM=7.848E-01  e=9.501E-01  Salmonella enterica subsp. enterica serovar Typhimurium str. LT2
  7qij-assembly2_QC  TM=6.629E-01  e=6.922E-01  Yersinia enterocolitica
  7qij-assembly1_EC  TM=7.486E-01  e=1.577E+00  Yersinia enterocolitica
  9gaw-assembly1_O  TM=7.753E-01  e=7.210E+00  Homo sapiens
  8oxq-assembly1_B  TM=6.113E-01  e=1.215E-07  Homo sapiens

Secondary structure (DSSP, 8-state):
---------------SSSSSSSHHHHHHHHHHHTT-HHHHHHHHHH-TTS-HHHHHHHHHHHHHHTT-HHHHHHHHHHHHHHHHHHHHHHHHHHHHHHHHHHH-/---------------SSSSSSHHHHHHHHHHHHTT-HHHHHHHHHH-TTS-HHHHHHHHHHHHHHTT-HHHHHHHHHHHHHHHHHHHHHHHHHHHHHHHHHHH-

pLDDT: mean 78.76, std 23.73, range [24.3, 97.44]

Foldseek 3Di:
DDDDPDPPDDPDPCDDDCVVLVVLVVVLVVCVVVLVLVVNLVSLVPNPVDDPVVSLVSNLVSCVSVVVVVVSVVVVVVVVVVVVVVVVVVVVVVVVVVVVVVVD/DDDDPPPVPDPPCCDDDPPVLVPLVVVLVVCVVVLVLVVNLVSLVPNPVDDPVVSLVSNLVSCVSVVVVVVSVVVVVVVVVVVVVVVVVVVVVVVVVVVVVVVD

Organism: Sphenodon punctatus (NCBI:txid8508)